Protein 3C9G (pdb70)

InterPro domains:
  IPR002739 RNA-binding protein PAB1135-like [MF_01112] (189-315)
  IPR002739 RNA-binding protein PAB1135-like [PF01877] (190-294)
  IPR022803 Large ribosomal subunit protein uL5 domain superfamily [G3DSA:3.30.1440.10] (185-313)
  IPR022803 Large ribosomal subunit protein uL5 domain superfamily [SSF55282] (190-321)
  IPR022970 Nucleoside triphosphate hydrolase-related [MF_01111] (7-186)
  IPR027417 P-loop containing nucleoside triphosphate hydrolase [G3DSA:3.40.50.300] (5-184)
  IPR027417 P-loop containing nucleoside triphosphate hydrolase [SSF52540] (5-187)

Solvent-accessible surface area: 14000 Å² total; per-residue (Å²): 212,49,18,36,0,41,1,63,10,89,23,34,75,0,10,16,99,78,88,0,26,121,0,1,92,45,3,0,77,66,7,133,30,134,64,36,179,132,10,49,0,106,2,115,0,121,44,17,86,96,0,10,65,14,0,48,158,51,183,56,37,111,68,0,50,57,33,1,82,158,19,88,122,45,104,72,0,34,2,48,1,36,3,24,36,0,38,78,23,144,3,69,33,33,99,123,118,25,67,15,13,2,57,0,14,0,12,5,71,123,50,85,21,78,142,5,10,60,54,0,0,9,104,104,164,82,65,129,47,162,47,44,0,52,1,80,9,91,23,37,73,0,11,18,89,99,86,0,27,133,0,0,87,35,1,1,77,66,2,129,31,127,55,38,180,162,9,40,0,95,10,118,0,116,45,21,82,85,0,27,77,10,0,42,146,39,189,36,14,110,59,0,60,51,39,0,95,150,19,101,126,50,156,78,0,32,3,48,1,43,2,24,38,1,40,101,19,130,9,66,36,29,71,125,109,24,58,14,9,1,69,0,18,0,18,12,108,144,60,81,24,71,134,5,10,45,56,0,0,4,126,78,154,93,73,97,48,139

Foldseek 3Di:
DFKKKKKKDFADPVGDPVLLVVLVCLQAVPWDWDADPHGIIIIIGGDRVSVLVQCVVVVPLPVVLVQQVVQDDAQKGKWWFASVVSSVPHTDTDDCPPVHTMIMIIGRDPDDPVRVSCARRNPDPDDHDD/DKKKKKDFAAPPHDPVLLVQLVCLQAVAKDWDADPHTIIIIIGDDRVSVLVQCLVVVPLVVVLVQQVVQDDPQKGKWWFASVCSSVPHTDTDDPVPPHTMIMMDGHDPDDVVLVSQARRNDHSDDGDD

Nearest PDB structures (foldseek):
  3c9g-assembly1_B  TM=9.984E-01  e=6.686E-23  Archaeoglobus fulgidus DSM 4304
  2pzz-assembly1_A  TM=9.382E-01  e=3.321E-11  Methanocaldococcus jannaschii DSM 2661
  3d7a-assembly1_B  TM=8.537E-01  e=2.942E-11  Pyrococcus horikoshii
  2pzz-assembly2_B  TM=9.417E-01  e=3.994E-10  Methanocaldococcus jannaschii DSM 2661
  2pzz-assembly2_D  TM=9.299E-01  e=4.519E-09  Methanocaldococcus jannaschii DSM 2661

Structure (mmCIF, N/CA/C/O backbone):
data_3C9G
#
_entry.id   3C9G
#
_cell.length_a   79.986
_cell.length_b   79.986
_cell.length_c   95.374
_cell.angle_alpha   90.00
_cell.angle_beta   90.00
_cell.angle_gamma   90.00
#
_symmetry.space_group_name_H-M   'P 43 21 2'
#
loop_
_entity.id
_entity.type
_entity.pdbx_description
1 polymer 'UPF0200/UPF0201 protein AF_1395'
2 water water
#
loop_
_atom_site.group_PDB
_atom_site.id
_atom_site.type_symbol
_atom_site.label_atom_id
_atom_site.label_alt_id
_atom_site.label_comp_id
_atom_site.label_asym_id
_atom_site.label_entity_id
_atom_site.label_seq_id
_atom_site.pdbx_PDB_ins_code
_atom_site.Cartn_x
_atom_site.Cartn_y
_atom_site.Cartn_z
_atom_site.occupancy
_atom_site.B_iso_or_equiv
_atom_site.auth_seq_id
_atom_site.auth_comp_id
_atom_site.auth_asym_id
_atom_site.auth_atom_id
_atom_site.pdbx_PDB_model_num
ATOM 1 N N . LYS A 1 6 ? -19.099 9.594 14.610 1.00 71.79 187 LYS A N 1
ATOM 2 C CA . LYS A 1 6 ? -19.037 10.350 13.272 1.00 71.71 187 LYS A CA 1
ATOM 3 C C . LYS A 1 6 ? -18.307 11.717 13.453 1.00 70.12 187 LYS A C 1
ATOM 4 O O . LYS A 1 6 ? -18.869 12.781 13.194 1.00 70.64 187 LYS A O 1
ATOM 10 N N . ASN A 1 7 ? -17.075 11.711 13.937 1.00 67.79 188 ASN A N 1
ATOM 11 C CA . ASN A 1 7 ? -16.391 12.973 14.134 1.00 64.67 188 ASN A CA 1
ATOM 12 C C . ASN A 1 7 ? -14.888 12.934 14.345 1.00 61.83 188 ASN A C 1
ATOM 13 O O . ASN A 1 7 ? -14.284 11.896 14.593 1.00 60.39 188 ASN A O 1
ATOM 18 N N . VAL A 1 8 ? -14.306 14.119 14.230 1.00 58.31 189 VAL A N 1
ATOM 19 C CA . VAL A 1 8 ? -12.890 14.334 14.445 1.00 53.92 189 VAL A CA 1
ATOM 20 C C . VAL A 1 8 ? -12.866 15.321 15.602 1.00 51.05 189 VAL A C 1
ATOM 21 O O . VAL A 1 8 ? -13.299 16.458 15.461 1.00 50.85 189 VAL A O 1
ATOM 25 N N . GLU A 1 9 ? -12.391 14.878 16.752 1.00 48.26 190 GLU A N 1
ATOM 26 C CA . GLU A 1 9 ? -12.327 15.745 17.921 1.00 47.24 190 GLU A CA 1
ATOM 27 C C . GLU A 1 9 ? -11.026 16.519 17.848 1.00 43.46 190 GLU A C 1
ATOM 28 O O . GLU A 1 9 ? -9.966 15.917 17.707 1.00 43.56 190 GLU A O 1
ATOM 34 N N . ILE A 1 10 ? -11.093 17.841 17.929 1.00 39.63 191 ILE A N 1
ATOM 35 C CA . ILE A 1 10 ? -9.874 18.634 17.873 1.00 37.45 191 ILE A CA 1
ATOM 36 C C . ILE A 1 10 ? -9.576 19.299 19.205 1.00 35.54 191 ILE A C 1
ATOM 37 O O . ILE A 1 10 ? -10.321 20.163 19.662 1.00 33.19 191 ILE A O 1
ATOM 42 N N . GLU A 1 11 ? -8.462 18.896 19.806 1.00 35.11 192 GLU A N 1
ATOM 43 C CA . GLU A 1 11 ? -8.025 19.417 21.100 1.00 35.82 192 GLU A CA 1
ATOM 44 C C . GLU A 1 11 ? -6.807 20.343 20.981 1.00 34.72 192 GLU A C 1
ATOM 45 O O . GLU A 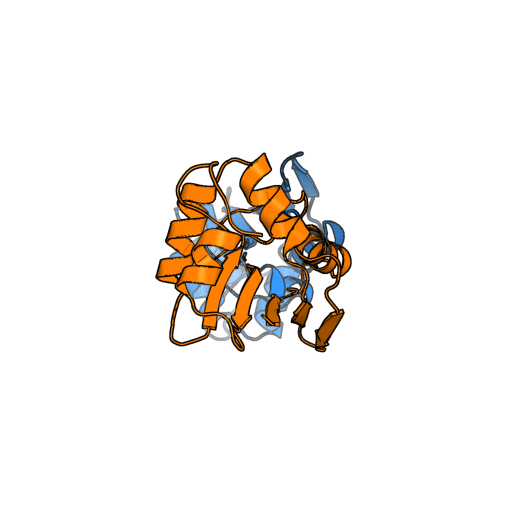1 11 ? -5.745 19.941 20.503 1.00 34.32 192 GLU A O 1
ATOM 51 N N . ILE A 1 12 ? -6.981 21.587 21.413 1.00 32.81 193 ILE A N 1
ATOM 52 C CA . ILE A 1 12 ? -5.929 22.608 21.359 1.00 31.39 193 ILE A CA 1
ATOM 53 C C . ILE A 1 12 ? -5.301 22.870 22.733 1.00 31.52 193 ILE A C 1
ATOM 54 O O . ILE A 1 12 ? -6.000 23.126 23.717 1.00 31.94 193 ILE A O 1
ATOM 59 N N . ARG A 1 13 ? -3.980 22.834 22.784 1.00 30.64 194 ARG A N 1
ATOM 60 C CA . ARG A 1 13 ? -3.265 23.083 24.025 1.00 30.52 194 ARG A CA 1
ATOM 61 C C . ARG A 1 13 ? -2.010 23.935 23.825 1.00 29.15 194 ARG A C 1
ATOM 62 O O . ARG A 1 13 ? -1.222 23.710 22.913 1.00 28.01 194 ARG A O 1
ATOM 70 N N . THR A 1 14 ? -1.842 24.934 24.680 1.00 28.94 195 THR A N 1
ATOM 71 C CA . THR A 1 14 ? -0.661 25.795 24.648 1.00 23.89 195 THR A CA 1
ATOM 72 C C . THR A 1 14 ? -0.749 26.679 25.865 1.00 24.28 195 THR A C 1
ATOM 73 O O . THR A 1 14 ? -1.654 26.500 26.680 1.00 20.37 195 THR A O 1
ATOM 77 N N . LYS A 1 15 ? 0.196 27.608 26.013 1.00 24.08 196 LYS A N 1
ATOM 78 C CA . LYS A 1 15 ? 0.143 28.521 27.146 1.00 26.56 196 LYS A CA 1
ATOM 79 C C . LYS A 1 15 ? 0.353 30.000 26.813 1.00 27.84 196 LYS A C 1
ATOM 80 O O . LYS A 1 15 ? 0.888 30.361 25.763 1.00 26.33 196 LYS A O 1
ATOM 86 N N . ILE A 1 16 ? -0.100 30.845 27.734 1.00 26.75 197 ILE A N 1
ATOM 87 C CA . ILE A 1 16 ? 0.027 32.279 27.610 1.00 29.02 197 ILE A CA 1
ATOM 88 C C . ILE A 1 16 ? 0.943 32.736 28.736 1.00 28.94 197 ILE A C 1
ATOM 89 O O . ILE A 1 16 ? 0.511 32.891 29.867 1.00 29.57 197 ILE A O 1
ATOM 94 N N . HIS A 1 17 ? 2.221 32.925 28.424 1.00 28.91 198 HIS A N 1
ATOM 95 C CA . HIS A 1 17 ? 3.184 33.362 29.421 1.00 26.14 198 HIS A CA 1
ATOM 96 C C . HIS A 1 17 ? 2.944 34.816 29.814 1.00 26.00 198 HIS A C 1
ATOM 97 O O . HIS A 1 17 ? 2.304 35.565 29.075 1.00 24.97 198 HIS A O 1
ATOM 104 N N . PRO A 1 18 ? 3.468 35.240 30.982 1.00 25.23 199 PRO A N 1
ATOM 105 C CA . PRO A 1 18 ? 3.287 36.619 31.446 1.00 25.15 199 PRO A CA 1
ATOM 106 C C . PRO A 1 18 ? 3.503 37.718 30.418 1.00 26.13 199 PRO A C 1
ATOM 107 O O . PRO A 1 18 ? 2.710 38.661 30.370 1.00 30.27 199 PRO A O 1
ATOM 111 N N . THR A 1 19 ? 4.551 37.638 29.600 1.00 22.65 200 THR A N 1
ATOM 112 C CA . THR A 1 19 ? 4.762 38.714 28.625 1.00 24.34 200 THR A CA 1
ATOM 113 C C . THR A 1 19 ? 3.919 38.570 27.363 1.00 24.77 200 THR A C 1
ATOM 114 O O . THR A 1 19 ? 4.063 39.367 26.451 1.00 24.78 200 THR A O 1
ATOM 118 N N . GLU A 1 20 ? 3.056 37.562 27.291 1.00 25.03 201 GLU A N 1
ATOM 119 C CA . GLU A 1 20 ? 2.240 37.387 26.087 1.00 26.24 201 GLU A CA 1
ATOM 120 C C . GLU A 1 20 ? 0.871 38.022 26.204 1.00 27.81 201 GLU A C 1
ATOM 121 O O . GLU A 1 20 ? 0.317 38.168 27.297 1.00 28.15 201 GLU A O 1
ATOM 127 N N . SER A 1 21 ? 0.325 38.402 25.062 1.00 28.72 202 SER A N 1
ATOM 128 C CA . SER A 1 21 ? -1.003 38.993 25.031 1.00 30.41 202 SER A CA 1
ATOM 129 C C . SER A 1 21 ? -2.039 37.896 24.806 1.00 30.27 202 SER A C 1
ATOM 130 O O . SER A 1 21 ? -1.872 37.048 23.927 1.00 28.24 202 SER A O 1
ATOM 133 N N . GLU A 1 22 ? -3.102 37.924 25.607 1.00 32.66 203 GLU A N 1
ATOM 134 C CA . GLU A 1 22 ? -4.200 36.957 25.512 1.00 33.71 203 GLU A CA 1
ATOM 135 C C . GLU A 1 22 ? -4.882 37.090 24.146 1.00 33.60 203 GLU A C 1
ATOM 136 O O . GLU A 1 22 ? -5.171 36.096 23.474 1.00 32.08 203 GLU A O 1
ATOM 142 N N . ASP A 1 23 ? -5.134 38.325 23.730 1.00 33.99 204 ASP A N 1
ATOM 143 C CA . ASP A 1 23 ? -5.789 38.541 22.451 1.00 35.28 204 ASP A CA 1
ATOM 144 C C . ASP A 1 23 ? -5.023 37.924 21.287 1.00 33.76 204 ASP A C 1
ATOM 145 O O . ASP A 1 23 ? -5.598 37.206 20.476 1.00 31.71 204 ASP A O 1
ATOM 150 N N . LYS A 1 24 ? -3.727 38.212 21.200 1.00 32.49 205 LYS A N 1
ATOM 151 C CA . LYS A 1 24 ? -2.922 37.682 20.106 1.00 30.21 205 LYS A CA 1
ATOM 152 C C . LYS A 1 24 ? -2.838 36.161 20.085 1.00 30.09 205 LYS A C 1
ATOM 153 O O . LYS A 1 24 ? -2.939 35.555 19.025 1.00 30.03 205 LYS A O 1
ATOM 159 N N . VAL A 1 25 ? -2.645 35.536 21.242 1.00 27.54 206 VAL A N 1
ATOM 160 C CA . VAL A 1 25 ? -2.561 34.077 21.270 1.00 26.76 206 VAL A CA 1
ATOM 161 C C . VAL A 1 25 ? -3.854 33.434 20.746 1.00 26.62 206 VAL A C 1
ATOM 162 O O . VAL A 1 25 ? -3.815 32.555 19.907 1.00 27.45 206 VAL A O 1
ATOM 166 N N . LEU A 1 26 ? -4.995 33.898 21.232 1.00 27.70 207 LEU A N 1
ATOM 167 C CA . LEU A 1 26 ? -6.280 33.357 20.818 1.00 28.22 207 LEU A CA 1
ATOM 168 C C . LEU A 1 26 ? -6.567 33.525 19.326 1.00 29.24 207 LEU A C 1
ATOM 169 O O . LEU A 1 26 ? -7.124 32.621 18.690 1.00 28.62 207 LEU A O 1
ATOM 174 N N . LYS A 1 27 ? -6.193 34.670 18.760 1.00 30.96 208 LYS A N 1
ATOM 175 C CA . LYS A 1 27 ? -6.429 34.890 17.336 1.00 32.32 208 LYS A CA 1
ATOM 176 C C . LYS A 1 27 ? -5.510 33.975 16.545 1.00 32.42 208 LYS A C 1
ATOM 177 O O . LYS A 1 27 ? -5.903 33.408 15.531 1.00 30.92 208 LYS A O 1
ATOM 183 N N . ALA A 1 28 ? -4.280 33.816 17.017 1.00 33.12 209 ALA A N 1
ATOM 184 C CA . ALA A 1 28 ? -3.357 32.923 16.333 1.00 33.67 209 ALA A CA 1
ATOM 185 C C . ALA A 1 28 ? -4.016 31.535 16.259 1.00 34.28 209 ALA A C 1
ATOM 186 O O . ALA A 1 28 ? -4.005 30.885 15.219 1.00 33.35 209 ALA A O 1
ATOM 188 N N . ILE A 1 29 ? -4.610 31.092 17.361 1.00 33.41 210 ILE A N 1
ATOM 189 C CA . ILE A 1 29 ? -5.253 29.784 17.360 1.00 33.24 210 ILE A CA 1
ATOM 190 C C . ILE A 1 29 ? -6.431 29.756 16.406 1.00 33.23 210 ILE A C 1
ATOM 191 O O . ILE A 1 29 ? -6.590 28.812 15.644 1.00 34.02 210 ILE A O 1
ATOM 196 N N . ARG A 1 30 ? -7.247 30.799 16.445 1.00 32.86 211 ARG A N 1
ATOM 197 C CA . ARG A 1 30 ? -8.423 30.867 15.592 1.00 34.11 211 ARG A CA 1
ATOM 198 C C . ARG A 1 30 ? -8.137 31.141 14.120 1.00 35.20 211 ARG A C 1
ATOM 199 O O . ARG A 1 30 ? -9.022 30.997 13.284 1.00 37.00 211 ARG A O 1
ATOM 207 N N . ASN A 1 31 ? -6.911 31.534 13.798 1.00 34.16 212 ASN A N 1
ATOM 208 C CA . ASN A 1 31 ? -6.554 31.764 12.409 1.00 35.15 212 ASN A CA 1
ATOM 209 C C . ASN A 1 31 ? -6.482 30.389 11.733 1.00 36.80 212 ASN A C 1
ATOM 210 O O . ASN A 1 31 ? -6.649 30.286 10.513 1.00 36.29 212 ASN A O 1
ATOM 215 N N . ILE A 1 32 ? -6.220 29.351 12.540 1.00 37.31 213 ILE A N 1
ATOM 216 C CA . ILE A 1 32 ? -6.095 27.965 12.072 1.00 38.25 213 ILE A CA 1
ATOM 217 C C . ILE A 1 32 ? -7.426 27.231 12.257 1.00 40.64 213 ILE A C 1
ATOM 218 O O . ILE A 1 32 ? -7.824 26.416 11.423 1.00 41.11 213 ILE A O 1
ATOM 223 N N . PHE A 1 33 ? -8.087 27.508 13.380 1.00 40.62 214 PHE A N 1
ATOM 224 C CA . PHE A 1 33 ? -9.379 26.907 13.708 1.00 40.31 214 PHE A CA 1
ATOM 225 C C . PHE A 1 33 ? -10.322 28.023 14.178 1.00 41.20 214 PHE A C 1
ATOM 226 O O . PHE A 1 33 ? -10.496 28.255 15.375 1.00 42.24 214 PHE A O 1
ATOM 234 N N . PRO A 1 34 ? -10.950 28.721 13.222 1.00 41.97 215 PRO A N 1
ATOM 235 C CA . PRO A 1 34 ? -11.881 29.837 13.438 1.00 41.96 215 PRO A CA 1
ATOM 236 C C . PRO A 1 34 ? -13.027 29.645 14.435 1.00 43.70 215 PRO A C 1
ATOM 237 O O . PRO A 1 34 ? -13.505 30.620 15.030 1.00 42.21 215 PRO A O 1
ATOM 241 N N . ASP A 1 35 ? -13.460 28.402 14.620 1.00 44.10 216 ASP A N 1
ATOM 242 C CA . ASP A 1 35 ? -14.549 28.100 15.542 1.00 44.10 216 ASP A CA 1
ATOM 243 C C . ASP A 1 35 ? -14.011 27.397 16.778 1.00 45.23 216 ASP A C 1
ATOM 244 O O . ASP A 1 35 ? -14.572 26.388 17.215 1.00 46.00 216 ASP A O 1
ATOM 249 N N . ALA A 1 36 ? -12.917 27.901 17.342 1.00 44.87 217 ALA A N 1
ATOM 250 C CA . ALA A 1 36 ? -12.365 27.265 18.534 1.00 43.65 217 ALA A CA 1
ATOM 251 C C . ALA A 1 36 ? -13.073 27.765 19.789 1.00 41.72 217 ALA A C 1
ATOM 252 O O . ALA A 1 36 ? -13.396 28.953 19.916 1.00 37.57 217 ALA A O 1
ATOM 254 N N . GLU A 1 37 ? -13.346 26.830 20.692 1.00 41.17 218 GLU A N 1
ATOM 255 C CA . GLU A 1 37 ? -13.985 27.148 21.957 1.00 41.58 218 GLU A CA 1
ATOM 256 C C . GLU A 1 37 ? -12.781 27.120 22.856 1.00 37.52 218 GLU A C 1
ATOM 257 O O . GLU A 1 37 ? -12.139 26.086 22.976 1.00 36.64 218 GLU A O 1
ATOM 263 N N . ILE A 1 38 ? -12.475 28.249 23.479 1.00 35.53 219 ILE A N 1
ATOM 264 C CA . ILE A 1 38 ? -11.286 28.343 24.311 1.00 36.08 219 ILE A CA 1
ATOM 265 C C . ILE A 1 38 ? -11.452 28.861 25.744 1.00 36.27 219 ILE A C 1
ATOM 266 O O . ILE A 1 38 ? -12.156 29.846 25.996 1.00 33.07 219 ILE A O 1
ATOM 271 N N . GLU A 1 39 ? -10.768 28.175 26.663 1.00 36.00 220 GLU A N 1
ATOM 272 C CA . GLU A 1 39 ? -10.764 28.492 28.092 1.00 36.41 220 GLU A CA 1
ATOM 273 C C . GLU A 1 39 ? -9.327 28.663 28.591 1.00 34.51 220 GLU A C 1
ATOM 274 O O . GLU A 1 39 ? -8.426 27.905 28.217 1.00 32.87 220 GLU A O 1
ATOM 280 N N . ILE A 1 40 ? -9.127 29.653 29.451 1.00 32.74 221 ILE A N 1
ATOM 281 C CA . ILE A 1 40 ? -7.805 29.944 29.995 1.00 31.62 221 ILE A CA 1
ATOM 282 C C . ILE A 1 40 ? -7.780 29.807 31.516 1.00 29.89 221 ILE A C 1
ATOM 283 O O . ILE A 1 40 ? -8.485 30.526 32.215 1.00 28.65 221 ILE A O 1
ATOM 288 N N . SER A 1 41 ? -6.964 28.887 32.025 1.00 30.90 222 SER A N 1
ATOM 289 C CA . SER A 1 41 ? -6.857 28.677 33.468 1.00 30.06 222 SER A CA 1
ATOM 290 C C . SER A 1 41 ? -6.213 29.922 34.059 1.00 33.19 222 SER A C 1
ATOM 291 O O . SER A 1 41 ? -5.655 30.733 33.319 1.00 31.49 222 SER A O 1
ATOM 294 N N . GLU A 1 42 ? -6.254 30.074 35.384 1.00 34.93 223 GLU A N 1
ATOM 295 C CA . GLU A 1 42 ? -5.663 31.270 35.969 1.00 36.62 223 GLU A CA 1
ATOM 296 C C . GLU A 1 42 ? -4.153 31.304 35.864 1.00 35.81 223 GLU A C 1
ATOM 297 O O . GLU A 1 42 ? -3.536 32.315 36.165 1.00 37.82 223 GLU A O 1
ATOM 303 N N . GLU A 1 43 ? -3.554 30.203 35.430 1.00 35.17 224 GLU A N 1
ATOM 304 C CA . GLU A 1 43 ? -2.106 30.154 35.293 1.00 34.91 224 GLU A CA 1
ATOM 305 C C . GLU A 1 43 ? -1.665 30.411 33.849 1.00 32.45 224 GLU A C 1
ATOM 306 O O . GLU A 1 43 ? -0.478 30.551 33.577 1.00 33.56 224 GLU A O 1
ATOM 312 N N . GLY A 1 44 ? -2.618 30.459 32.926 1.00 32.19 225 GLY A N 1
ATOM 313 C CA . GLY A 1 44 ? -2.283 30.714 31.535 1.00 30.27 225 GLY A CA 1
ATOM 314 C C . GLY A 1 44 ? -2.363 29.501 30.628 1.00 28.95 225 GLY A C 1
ATOM 315 O O . GLY A 1 44 ? -2.038 29.586 29.433 1.00 30.98 225 GLY A O 1
ATOM 316 N N . GLU A 1 45 ? -2.781 28.364 31.171 1.00 28.21 226 GLU A N 1
ATOM 317 C CA . GLU A 1 45 ? -2.912 27.159 30.342 1.00 27.42 226 GLU A CA 1
ATOM 318 C C . GLU A 1 45 ? -4.105 27.356 29.421 1.00 26.65 226 GLU A C 1
ATOM 319 O O . GLU A 1 45 ? -5.178 27.768 29.865 1.00 26.40 226 GLU A O 1
ATOM 325 N N . VAL A 1 46 ? -3.902 27.089 28.136 1.00 25.74 227 VAL A N 1
ATOM 326 C CA . VAL A 1 46 ? -4.959 27.239 27.138 1.00 26.75 227 VAL A CA 1
ATOM 327 C C . VAL A 1 46 ? -5.573 25.889 26.766 1.00 26.75 227 VAL A C 1
ATOM 328 O O . VAL A 1 46 ? -4.854 24.936 26.467 1.00 28.35 227 VAL A O 1
ATOM 332 N N . TYR A 1 47 ? -6.897 25.806 26.807 1.00 28.27 228 TYR A N 1
ATOM 333 C CA . TYR A 1 47 ? -7.608 24.567 26.452 1.00 28.90 228 TYR A CA 1
ATOM 334 C C . TYR A 1 47 ? -8.677 24.925 25.440 1.00 30.81 228 TYR A C 1
ATOM 335 O O . TYR A 1 47 ? -9.619 25.659 25.753 1.00 31.13 228 TYR A O 1
ATOM 344 N N . GLY A 1 48 ? -8.528 24.418 24.220 1.00 33.06 229 GLY A N 1
ATOM 345 C CA . GLY A 1 48 ? -9.491 24.726 23.182 1.00 32.74 229 GLY A CA 1
ATOM 346 C C . GLY A 1 48 ? -10.041 23.486 22.516 1.00 34.06 229 GLY A C 1
ATOM 347 O O . GLY A 1 48 ? -9.424 22.420 22.547 1.00 31.36 229 GLY A O 1
ATOM 348 N N . ARG A 1 49 ? -11.216 23.627 21.917 1.00 35.58 230 ARG A N 1
ATOM 349 C CA . ARG A 1 49 ? -11.862 22.518 21.217 1.00 38.33 230 ARG A CA 1
ATOM 350 C C . ARG A 1 49 ? -12.397 23.042 19.901 1.00 37.10 230 ARG A C 1
ATOM 351 O O . ARG A 1 49 ? -13.169 24.000 19.870 1.00 36.71 230 ARG A O 1
ATOM 359 N N . ALA A 1 50 ? -11.981 22.420 18.807 1.00 38.83 231 ALA A N 1
ATOM 360 C CA . ALA A 1 50 ? -12.442 22.850 17.496 1.00 41.50 231 ALA A CA 1
ATOM 361 C C . ALA A 1 50 ? -13.099 21.687 16.749 1.00 42.77 231 ALA A C 1
ATOM 362 O O . ALA A 1 50 ? -13.071 20.539 17.210 1.00 42.11 231 ALA A O 1
ATOM 364 N N . TYR A 1 51 ? -13.701 21.982 15.602 1.00 44.96 232 TYR A N 1
ATOM 365 C CA . TYR A 1 51 ? -14.343 20.929 14.822 1.00 47.41 232 TYR A CA 1
ATOM 366 C C . TYR A 1 51 ? -14.078 21.019 13.314 1.00 47.14 232 TYR A C 1
ATOM 367 O O . TYR A 1 51 ? -13.604 20.062 12.711 1.00 47.08 232 TYR A O 1
ATOM 376 N N . SER A 1 52 ? -14.363 22.164 12.705 1.00 47.40 233 SER A N 1
ATOM 377 C CA . SER A 1 52 ? -14.118 22.314 11.280 1.00 45.64 233 SER A CA 1
ATOM 378 C C . SER A 1 52 ? -12.623 22.323 10.979 1.00 45.47 233 SER A C 1
ATOM 379 O O . SER A 1 52 ? -11.843 22.959 11.684 1.00 44.66 233 SER A O 1
ATOM 382 N N . LEU A 1 53 ? -12.239 21.608 9.925 1.00 45.23 234 LEU A N 1
ATOM 383 C CA . LEU A 1 53 ? -10.856 21.529 9.480 1.00 44.46 234 LEU A CA 1
ATOM 384 C C . LEU A 1 53 ? -10.726 22.285 8.147 1.00 43.55 234 LEU A C 1
ATOM 385 O O . LEU A 1 53 ? -9.722 22.169 7.449 1.00 42.48 234 LEU A O 1
ATOM 390 N N . ASP A 1 54 ? -11.747 23.066 7.806 1.00 43.55 235 ASP A N 1
ATOM 391 C CA . ASP A 1 54 ? -11.748 23.813 6.556 1.00 45.35 235 ASP A CA 1
ATOM 392 C C . ASP A 1 54 ? -10.576 24.768 6.441 1.00 45.89 235 ASP A C 1
ATOM 393 O O . ASP A 1 54 ? -9.866 24.776 5.434 1.00 44.34 235 ASP A O 1
ATOM 398 N N . ARG A 1 55 ? -10.368 25.572 7.477 1.00 47.01 236 ARG A N 1
ATOM 399 C CA . ARG A 1 55 ? -9.283 26.531 7.450 1.00 47.37 236 ARG A CA 1
ATOM 400 C C . ARG A 1 55 ? -7.931 25.826 7.404 1.00 46.38 236 ARG A C 1
ATOM 401 O O . ARG A 1 55 ? -7.039 26.243 6.665 1.00 47.04 236 ARG A O 1
ATOM 409 N N . PHE A 1 56 ? -7.793 24.747 8.166 1.00 44.44 237 PHE A N 1
ATOM 410 C CA . PHE A 1 56 ? -6.536 23.991 8.213 1.00 44.70 237 PHE A CA 1
ATOM 411 C C . PHE A 1 56 ? -6.140 23.383 6.858 1.00 46.16 237 PHE A C 1
ATOM 412 O O . PHE A 1 56 ? -4.972 23.431 6.465 1.00 44.98 237 PHE A O 1
ATOM 420 N N . ARG A 1 57 ? -7.107 22.805 6.152 1.00 48.43 238 ARG A N 1
ATOM 421 C CA . ARG A 1 57 ? -6.832 22.208 4.848 1.00 49.64 238 ARG A CA 1
ATOM 422 C C . ARG A 1 57 ? -6.476 23.298 3.832 1.00 48.94 238 ARG A C 1
ATOM 423 O O . ARG A 1 57 ? -5.495 23.178 3.097 1.00 47.96 238 ARG A O 1
ATOM 431 N N . GLU A 1 58 ? -7.284 24.354 3.801 1.00 48.56 239 GLU A N 1
ATOM 432 C CA . GLU A 1 58 ? -7.069 25.479 2.897 1.00 49.53 239 GLU A CA 1
ATOM 433 C C . GLU A 1 58 ? -5.645 26.043 2.975 1.00 49.51 239 GLU A C 1
ATOM 434 O O . GLU A 1 58 ? -4.984 26.230 1.951 1.00 49.83 239 GLU A O 1
ATOM 440 N N . LEU A 1 59 ? -5.187 26.328 4.192 1.00 47.66 240 LEU A N 1
ATOM 441 C CA . LEU A 1 59 ? -3.854 26.877 4.412 1.00 45.89 240 LEU A CA 1
ATOM 442 C C . LEU A 1 59 ? -2.714 25.906 4.054 1.00 46.66 240 LEU A C 1
ATOM 443 O O . LEU A 1 59 ? -1.652 26.330 3.564 1.00 45.17 240 LEU A O 1
ATOM 448 N N . LEU A 1 60 ? -2.918 24.613 4.284 1.00 46.31 241 LEU A N 1
ATOM 449 C CA . LEU A 1 60 ? -1.868 23.653 3.960 1.00 48.40 241 LEU A CA 1
ATOM 450 C C . LEU A 1 60 ? -1.708 23.576 2.446 1.00 50.45 241 LEU A C 1
ATOM 451 O O . LEU A 1 60 ? -0.652 23.184 1.935 1.00 49.64 241 LEU A O 1
ATOM 456 N N . ARG A 1 61 ? -2.775 23.958 1.744 1.00 51.43 242 ARG A N 1
ATOM 457 C CA . ARG A 1 61 ? -2.813 23.941 0.285 1.00 52.96 242 ARG A CA 1
ATOM 458 C C . ARG A 1 61 ? -2.372 25.268 -0.338 1.00 52.68 242 ARG A C 1
ATOM 459 O O . ARG A 1 61 ? -1.579 25.282 -1.279 1.00 53.60 242 ARG A O 1
ATOM 467 N N . LYS A 1 62 ? -2.881 26.375 0.191 1.00 52.43 243 LYS A N 1
ATOM 468 C CA . LYS A 1 62 ? -2.524 27.698 -0.310 1.00 52.50 243 LYS A CA 1
ATOM 469 C C . LYS A 1 62 ? -1.058 28.023 -0.033 1.00 51.30 243 LYS A C 1
ATOM 470 O O . LYS A 1 62 ? -0.485 28.923 -0.652 1.00 51.85 243 LYS A O 1
ATOM 476 N N . GLN A 1 63 ? -0.460 27.282 0.897 1.00 49.51 244 GLN A N 1
ATOM 477 C CA . GLN A 1 63 ? 0.938 27.472 1.284 1.00 47.68 244 GLN A CA 1
ATOM 478 C C . GLN A 1 63 ? 1.793 26.332 0.718 1.00 49.88 244 GLN A C 1
ATOM 479 O O . GLN A 1 63 ? 2.975 26.187 1.047 1.00 48.16 244 GLN A O 1
ATOM 485 N N . ARG A 1 64 ? 1.173 25.518 -0.128 1.0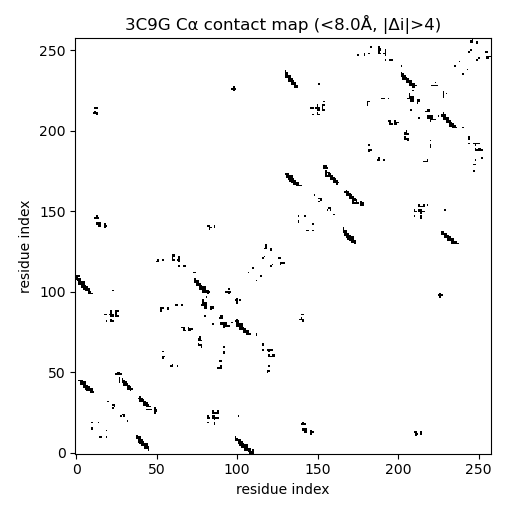0 52.29 245 ARG A N 1
ATOM 486 C CA . ARG A 1 64 ? 1.847 24.393 -0.762 1.00 55.45 245 ARG A CA 1
ATOM 487 C C . ARG A 1 64 ? 2.697 23.532 0.166 1.00 56.15 245 ARG A C 1
ATOM 488 O O . ARG A 1 64 ? 3.822 23.156 -0.167 1.00 57.61 245 ARG A O 1
ATOM 496 N N . ILE A 1 65 ? 2.145 23.191 1.322 1.00 57.52 246 ILE A N 1
ATOM 497 C CA . ILE A 1 65 ? 2.858 22.357 2.282 1.00 58.89 246 ILE A CA 1
ATOM 498 C C . ILE A 1 65 ? 2.026 21.129 2.671 1.00 58.49 246 ILE A C 1
ATOM 499 O O . ILE A 1 65 ? 1.386 21.105 3.722 1.00 59.38 246 ILE A O 1
ATOM 504 N N . LEU A 1 66 ? 2.022 20.117 1.809 1.00 58.46 247 LEU A N 1
ATOM 505 C CA . LEU A 1 66 ? 1.273 18.894 2.082 1.00 58.45 247 LEU A CA 1
ATOM 506 C C . LEU A 1 66 ? 2.229 17.735 2.331 1.00 58.77 247 LEU A C 1
ATOM 507 O O . LEU A 1 66 ? 1.858 16.736 2.947 1.00 59.87 247 LEU A O 1
ATOM 512 N N . ASP A 1 67 ? 3.461 17.873 1.851 1.00 57.92 248 ASP A N 1
ATOM 513 C CA . ASP A 1 67 ? 4.472 16.841 2.043 1.00 57.24 248 ASP A CA 1
ATOM 514 C C . ASP A 1 67 ? 4.925 16.818 3.498 1.00 56.72 248 ASP A C 1
ATOM 515 O O . ASP A 1 67 ? 5.065 15.749 4.101 1.00 55.67 248 ASP A O 1
ATOM 520 N N . THR A 1 68 ? 5.163 18.008 4.052 1.00 55.72 249 THR A N 1
ATOM 521 C CA . THR A 1 68 ? 5.597 18.152 5.438 1.00 52.93 249 THR A CA 1
ATOM 522 C C . THR A 1 68 ? 4.413 17.786 6.316 1.00 53.23 249 THR A C 1
ATOM 523 O O . THR A 1 68 ? 4.555 17.084 7.315 1.00 53.05 249 THR A O 1
ATOM 527 N N . ALA A 1 69 ? 3.239 18.265 5.919 1.00 53.78 250 ALA A N 1
ATOM 528 C CA . ALA A 1 69 ? 2.011 18.005 6.655 1.00 54.81 250 ALA A CA 1
ATOM 529 C C . ALA A 1 69 ? 1.767 16.510 6.775 1.00 56.12 250 ALA A C 1
ATOM 530 O O . ALA A 1 69 ? 1.666 15.976 7.882 1.00 56.34 250 ALA A O 1
ATOM 532 N N . ARG A 1 70 ? 1.686 15.843 5.627 1.00 57.59 251 ARG A N 1
ATOM 533 C CA . ARG A 1 70 ? 1.446 14.405 5.570 1.00 58.03 251 ARG A CA 1
ATOM 534 C C . ARG A 1 70 ? 2.457 13.595 6.382 1.00 57.49 251 ARG A C 1
ATOM 535 O O . ARG A 1 70 ? 2.081 12.689 7.117 1.00 57.74 251 ARG A O 1
ATOM 543 N N . SER A 1 71 ? 3.738 13.912 6.259 1.00 57.51 252 SER A N 1
ATOM 544 C CA . SER A 1 71 ? 4.739 13.155 6.994 1.00 58.52 252 SER A CA 1
ATOM 545 C C . SER A 1 71 ? 4.592 13.378 8.488 1.00 59.62 252 SER A C 1
ATOM 546 O O . SER A 1 71 ? 4.669 12.434 9.272 1.00 60.52 252 SER A O 1
ATOM 549 N N . GLU A 1 72 ? 4.372 14.633 8.872 1.00 59.81 253 GLU A N 1
ATOM 550 C CA . GLU A 1 72 ? 4.226 15.001 10.274 1.00 58.91 253 GLU A CA 1
ATOM 551 C C . GLU A 1 72 ? 2.963 14.378 10.878 1.00 58.53 253 GLU A C 1
ATOM 552 O O . GLU A 1 72 ? 2.954 14.004 12.049 1.00 58.62 253 GLU A O 1
ATOM 558 N N . ILE A 1 73 ? 1.896 14.271 10.089 1.00 57.43 254 ILE A N 1
ATOM 559 C CA . ILE A 1 73 ? 0.663 13.664 10.593 1.00 56.73 254 ILE A CA 1
ATOM 560 C C . ILE A 1 73 ? 1.010 12.241 11.013 1.00 57.56 254 ILE A C 1
ATOM 561 O O . ILE A 1 73 ? 0.579 11.758 12.061 1.00 58.13 254 ILE A O 1
ATOM 566 N N . LEU A 1 74 ? 1.793 11.578 10.169 1.00 58.02 255 LEU A N 1
ATOM 567 C CA . LEU A 1 74 ? 2.214 10.199 10.393 1.00 58.76 255 LEU A CA 1
ATOM 568 C C . LEU A 1 74 ? 3.194 10.054 11.541 1.00 58.72 255 LEU A C 1
ATOM 569 O O . LEU A 1 74 ? 3.079 9.142 12.356 1.00 58.88 255 LEU A O 1
ATOM 574 N N . LYS A 1 75 ? 4.160 10.960 11.589 1.00 58.72 256 LYS A N 1
ATOM 575 C CA . LYS A 1 75 ? 5.179 10.946 12.619 1.00 59.75 256 LYS A CA 1
ATOM 576 C C . LYS A 1 75 ? 4.535 11.180 13.991 1.00 60.04 256 LYS A C 1
ATOM 577 O O . LYS A 1 75 ? 5.070 10.758 15.023 1.00 58.59 256 LYS A O 1
ATOM 583 N N . GLY A 1 76 ? 3.369 11.826 13.992 1.00 59.60 257 GLY A N 1
ATOM 584 C CA . GLY A 1 76 ? 2.684 12.110 15.242 1.00 60.18 257 GLY A CA 1
ATOM 585 C C . GLY A 1 76 ? 1.464 11.265 15.563 1.00 61.13 257 GLY A C 1
ATOM 586 O O . GLY A 1 76 ? 0.663 11.638 16.420 1.00 60.00 257 GLY A O 1
ATOM 587 N N . ARG A 1 77 ? 1.316 10.128 14.888 1.00 62.33 258 ARG A N 1
ATOM 588 C CA . ARG A 1 77 ? 0.181 9.241 15.126 1.00 63.73 258 ARG A CA 1
ATOM 589 C C . ARG A 1 77 ? 0.465 8.328 16.314 1.00 63.32 258 ARG A C 1
ATOM 590 O O . ARG A 1 77 ? 1.613 7.973 16.573 1.00 63.99 258 ARG A O 1
ATOM 598 N N . ASN A 1 78 ? -0.583 7.957 17.038 1.00 62.72 259 ASN A N 1
ATOM 599 C CA . ASN A 1 78 ? -0.444 7.087 18.206 1.00 62.83 259 ASN A CA 1
ATOM 600 C C . ASN A 1 78 ? -1.428 5.928 18.117 1.00 61.55 259 ASN A C 1
ATOM 601 O O . ASN A 1 78 ? -1.406 5.007 18.928 1.00 61.72 259 ASN A O 1
ATOM 606 N N . GLY A 1 79 ? -2.289 5.990 17.113 1.00 61.27 260 GLY A N 1
ATOM 607 C CA . GLY A 1 79 ? -3.290 4.967 16.917 1.00 59.53 260 GLY A CA 1
ATOM 608 C C . GLY A 1 79 ? -4.515 5.701 16.433 1.00 59.01 260 GLY A C 1
ATOM 609 O O . GLY A 1 79 ? -4.699 5.878 15.230 1.00 58.95 260 GLY A O 1
ATOM 610 N N . LYS A 1 80 ? -5.340 6.156 17.371 1.00 58.92 261 LYS A N 1
ATOM 611 C CA . LYS A 1 80 ? -6.546 6.891 17.017 1.00 58.71 261 LYS A CA 1
ATOM 612 C C . LYS A 1 80 ? -6.404 8.379 17.380 1.00 57.06 261 LYS A C 1
ATOM 613 O O . LYS A 1 80 ? -7.303 9.185 17.123 1.00 56.52 261 LYS A O 1
ATOM 619 N N . GLU A 1 81 ? -5.271 8.731 17.986 1.00 55.38 262 GLU A N 1
ATOM 620 C CA . GLU A 1 81 ? -4.998 10.119 18.354 1.00 54.81 262 GLU A CA 1
ATOM 621 C C . GLU A 1 81 ? -3.754 10.599 17.613 1.00 52.53 262 GLU A C 1
ATOM 622 O O . GLU A 1 81 ? -2.691 9.980 17.709 1.00 52.49 262 GLU A O 1
ATOM 628 N N . VAL A 1 82 ? -3.889 11.692 16.867 1.00 49.46 263 VAL A N 1
ATOM 629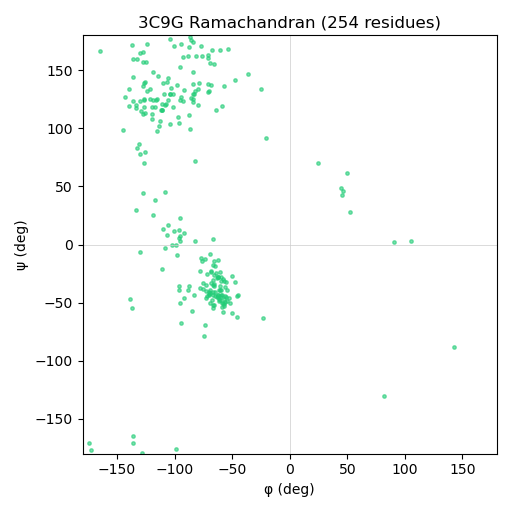 C CA . VAL A 1 82 ? -2.754 12.253 16.141 1.00 46.11 263 VAL A CA 1
ATOM 630 C C . VAL A 1 82 ? -2.353 13.569 16.805 1.00 43.47 263 VAL A C 1
ATOM 631 O O . VAL A 1 82 ? -3.194 14.435 17.051 1.00 42.68 263 VAL A O 1
ATOM 635 N N . THR A 1 83 ? -1.070 13.717 17.101 1.00 41.55 264 THR A N 1
ATOM 636 C CA . THR A 1 83 ? -0.596 14.938 17.736 1.00 41.19 264 THR A CA 1
ATOM 637 C C . THR A 1 83 ? 0.476 15.666 16.936 1.00 38.92 264 THR A C 1
ATOM 638 O O . THR A 1 83 ? 1.492 15.090 16.567 1.00 37.16 264 THR A O 1
ATOM 642 N N . ILE A 1 84 ? 0.227 16.938 16.658 1.00 39.15 265 ILE A N 1
ATOM 643 C CA . ILE A 1 84 ? 1.183 17.767 15.932 1.00 37.52 265 ILE A CA 1
ATOM 644 C C . ILE A 1 84 ? 1.412 19.031 16.743 1.00 36.97 265 ILE A C 1
ATOM 645 O O . ILE A 1 84 ? 0.648 19.325 17.666 1.00 36.60 265 ILE A O 1
ATOM 650 N N . TYR A 1 85 ? 2.463 19.769 16.399 1.00 36.13 266 TYR A N 1
ATOM 651 C CA . TYR A 1 85 ? 2.791 21.016 17.080 1.00 34.38 266 TYR A CA 1
ATOM 652 C C . TYR A 1 85 ? 2.939 22.164 16.085 1.00 35.53 266 TYR A C 1
ATOM 653 O O . TYR A 1 85 ? 3.797 22.127 15.201 1.00 35.71 266 TYR A O 1
ATOM 662 N N . LEU A 1 86 ? 2.089 23.176 16.220 1.00 33.47 267 LEU A N 1
ATOM 663 C CA . LEU A 1 86 ? 2.127 24.313 15.322 1.00 33.55 267 LEU A CA 1
ATOM 664 C C . LEU A 1 86 ? 2.771 25.549 15.938 1.00 33.77 267 LEU A C 1
ATOM 665 O O . LEU A 1 86 ? 2.493 25.920 17.082 1.00 35.76 267 LEU A O 1
ATOM 670 N N . ASN A 1 87 ? 3.637 26.183 15.160 1.00 32.51 268 ASN A N 1
ATOM 671 C CA . ASN A 1 87 ? 4.320 27.389 15.584 1.00 27.92 268 ASN A CA 1
ATOM 672 C C . ASN A 1 87 ? 3.256 28.420 15.902 1.00 28.22 268 ASN A C 1
ATOM 673 O O . ASN A 1 87 ? 2.472 28.808 15.030 1.00 28.12 268 ASN A O 1
ATOM 678 N N . LYS A 1 88 ? 3.232 28.864 17.151 1.00 27.01 269 LYS A N 1
ATOM 679 C CA . LYS A 1 88 ? 2.256 29.852 17.591 1.00 26.51 269 LYS A CA 1
ATOM 680 C C . LYS A 1 88 ? 2.565 31.226 17.033 1.00 26.52 269 LYS A C 1
ATOM 681 O O . LYS A 1 88 ? 1.655 32.000 16.719 1.00 25.81 269 LYS A O 1
ATOM 687 N N . GLN A 1 89 ? 3.846 31.543 16.905 1.00 25.11 270 GLN A N 1
ATOM 688 C CA . GLN A 1 89 ? 4.191 32.870 16.405 1.00 26.17 270 GLN A CA 1
ATOM 689 C C . GLN A 1 89 ? 3.756 33.046 14.945 1.00 27.84 270 GLN A C 1
ATOM 690 O O . GLN A 1 89 ? 3.058 34.015 14.628 1.00 26.51 270 GLN A O 1
ATOM 696 N N . THR A 1 90 ? 4.145 32.113 14.068 1.00 28.52 271 THR A N 1
ATOM 697 C CA . THR A 1 90 ? 3.756 32.203 12.655 1.00 29.60 271 THR A CA 1
ATOM 698 C C . THR A 1 90 ? 2.234 32.112 12.466 1.00 28.26 271 THR A C 1
ATOM 699 O O . THR A 1 90 ? 1.693 32.676 11.511 1.00 27.48 271 THR A O 1
ATOM 703 N N . ALA A 1 91 ? 1.542 31.418 13.369 1.00 26.46 272 ALA A N 1
ATOM 704 C CA . ALA A 1 91 ? 0.087 31.292 13.248 1.00 27.29 272 ALA A CA 1
ATOM 705 C C . ALA A 1 91 ? -0.616 32.646 13.395 1.00 28.12 272 ALA A C 1
ATOM 706 O O . ALA A 1 91 ? -1.778 32.792 12.997 1.00 28.62 272 ALA A O 1
ATOM 708 N N . THR A 1 92 ? 0.079 33.627 13.972 1.00 26.50 273 THR A N 1
ATOM 709 C CA . THR A 1 92 ? -0.486 34.971 14.138 1.00 27.37 273 THR A CA 1
ATOM 710 C C . THR A 1 92 ? -0.821 35.562 12.764 1.00 29.72 273 THR A C 1
ATOM 711 O O . THR A 1 92 ? -1.645 36.472 12.655 1.00 30.33 273 THR A O 1
ATOM 715 N N . VAL A 1 93 ? -0.152 35.060 11.723 1.00 31.68 274 VAL A N 1
ATOM 716 C CA . VAL A 1 93 ? -0.389 35.517 10.351 1.00 33.78 274 VAL A CA 1
ATOM 717 C C . VAL A 1 93 ? -0.866 34.314 9.551 1.00 34.76 274 VAL A C 1
ATOM 718 O O . VAL A 1 93 ? -0.709 34.239 8.321 1.00 33.58 274 VAL A O 1
ATOM 722 N N . SER A 1 94 ? -1.452 33.378 10.300 1.00 34.86 275 SER A N 1
ATOM 723 C CA . SER A 1 94 ? -2.018 32.143 9.784 1.00 34.46 275 SER A CA 1
ATOM 724 C C . SER A 1 94 ? -1.094 31.312 8.914 1.00 34.28 275 SER A C 1
ATOM 725 O O . SER A 1 94 ? -1.550 30.575 8.042 1.00 34.20 275 SER A O 1
ATOM 728 N N . ARG A 1 95 ? 0.207 31.429 9.143 1.00 35.28 276 ARG A N 1
ATOM 729 C CA . ARG A 1 95 ? 1.165 30.636 8.392 1.00 34.27 276 ARG A CA 1
ATOM 730 C C . ARG A 1 95 ? 1.422 29.373 9.213 1.00 33.60 276 ARG A C 1
ATOM 731 O O . ARG A 1 95 ? 1.817 29.453 10.377 1.00 30.93 276 ARG A O 1
ATOM 739 N N . ILE A 1 96 ? 1.189 28.218 8.594 1.00 33.43 277 ILE A N 1
ATOM 740 C CA . ILE A 1 96 ? 1.375 26.936 9.248 1.00 34.11 277 ILE A CA 1
ATOM 741 C C . ILE A 1 96 ? 2.822 26.484 9.188 1.00 35.56 277 ILE A C 1
ATOM 742 O O . ILE A 1 96 ? 3.417 26.409 8.113 1.00 36.17 277 ILE A O 1
ATOM 747 N N . ASN A 1 97 ? 3.380 26.191 10.358 1.00 35.42 278 ASN A N 1
ATOM 748 C CA . ASN A 1 97 ? 4.750 25.711 10.489 1.00 36.86 278 ASN A CA 1
ATOM 749 C C . ASN A 1 97 ? 4.759 24.615 11.550 1.00 36.67 278 ASN A C 1
ATOM 750 O O . ASN A 1 97 ? 4.385 24.865 12.693 1.00 35.79 278 ASN A O 1
ATOM 755 N N . PHE A 1 98 ? 5.154 23.406 11.168 1.00 37.46 279 PHE A N 1
ATOM 756 C CA . PHE A 1 98 ? 5.220 22.292 12.105 1.00 41.61 279 PHE A CA 1
ATOM 757 C C . PHE A 1 98 ? 6.530 22.389 12.861 1.00 43.09 279 PHE A C 1
ATOM 758 O O . PHE A 1 98 ? 7.580 22.589 12.253 1.00 43.37 279 PHE A O 1
ATOM 766 N N . CYS A 1 99 ? 6.467 22.267 14.183 1.00 46.13 280 CYS A N 1
ATOM 767 C CA . CYS A 1 99 ? 7.665 22.374 15.009 1.00 49.81 280 CYS A CA 1
ATOM 768 C C . CYS A 1 99 ? 7.745 21.317 16.100 1.00 53.49 280 CYS A C 1
ATOM 769 O O . CYS A 1 99 ? 7.026 20.316 16.067 1.00 55.05 280 CYS A O 1
ATOM 772 N N . ASP A 1 100 ? 8.630 21.546 17.067 1.00 57.12 281 ASP A N 1
ATOM 773 C CA . ASP A 1 100 ? 8.802 20.624 18.189 1.00 60.28 281 ASP A CA 1
ATOM 774 C C . ASP A 1 100 ? 8.040 21.107 19.412 1.00 61.43 281 ASP A C 1
ATOM 775 O O . ASP A 1 100 ? 7.346 22.124 19.367 1.00 60.79 281 ASP A O 1
ATOM 780 N N . GLU A 1 101 ? 8.200 20.376 20.508 1.00 63.45 282 GLU A N 1
ATOM 781 C CA . GLU A 1 101 ? 7.521 20.682 21.761 1.00 64.46 282 GLU A CA 1
ATOM 782 C C . GLU A 1 101 ? 8.126 21.823 22.573 1.00 63.73 282 GLU A C 1
ATOM 783 O O . GLU A 1 101 ? 7.437 22.436 23.388 1.00 62.71 282 GLU A O 1
ATOM 789 N N . ASN A 1 102 ? 9.402 22.115 22.344 1.00 63.75 283 ASN A N 1
ATOM 790 C CA . ASN A 1 102 ? 10.091 23.160 23.094 1.00 63.04 283 ASN A CA 1
ATOM 791 C C . ASN A 1 102 ? 10.151 24.546 22.454 1.00 63.23 283 ASN A C 1
ATOM 792 O O . ASN A 1 102 ? 10.825 25.432 22.975 1.00 63.22 283 ASN A O 1
ATOM 797 N N . ALA A 1 103 ? 9.455 24.744 21.338 1.00 63.21 284 ALA A N 1
ATOM 798 C CA . ALA A 1 103 ? 9.462 26.045 20.665 1.00 63.26 284 ALA A CA 1
ATOM 799 C C . ALA A 1 103 ? 9.230 27.187 21.651 1.00 63.84 284 ALA A C 1
ATOM 800 O O . ALA A 1 103 ? 8.366 27.103 22.525 1.00 64.20 284 ALA A O 1
ATOM 802 N N . VAL A 1 104 ? 9.946 28.271 21.397 1.00 64.65 285 VAL A N 1
ATOM 803 C CA . VAL A 1 104 ? 10.136 29.398 22.303 1.00 64.41 285 VAL A CA 1
ATOM 804 C C . VAL A 1 104 ? 8.945 30.368 22.243 1.00 65.42 285 VAL A C 1
ATOM 805 O O . VAL A 1 104 ? 8.239 30.458 21.230 1.00 64.65 285 VAL A O 1
ATOM 809 N N . SER A 1 106 ? 5.321 29.198 23.936 1.00 33.67 287 SER A N 1
ATOM 810 C CA . SER A 1 106 ? 5.096 27.780 23.642 1.00 34.19 287 SER A CA 1
ATOM 811 C C . SER A 1 106 ? 4.362 27.544 22.310 1.00 31.39 287 SER A C 1
ATOM 812 O O . SER A 1 106 ? 3.746 28.449 21.760 1.00 31.90 287 SER A O 1
ATOM 815 N N . PRO A 1 107 ? 4.423 26.321 21.769 1.00 31.05 288 PRO A N 1
ATOM 816 C CA . PRO A 1 107 ? 3.717 26.084 20.503 1.00 30.15 288 PRO A CA 1
ATOM 817 C C . PRO A 1 107 ? 2.271 25.704 20.769 1.00 30.96 288 PRO A C 1
ATOM 818 O O . PRO A 1 107 ? 1.857 25.609 21.926 1.00 29.59 288 PRO A O 1
ATOM 822 N N . ILE A 1 108 ? 1.511 25.497 19.693 1.00 32.01 289 ILE A N 1
ATOM 823 C CA . ILE A 1 108 ? 0.111 25.095 19.782 1.00 31.96 289 ILE A CA 1
ATOM 824 C C . ILE A 1 108 ? 0.077 23.581 19.626 1.00 32.59 289 ILE A C 1
ATOM 825 O O . ILE A 1 108 ? 0.355 23.075 18.531 1.00 33.02 289 ILE A O 1
ATOM 830 N N . LYS A 1 109 ? -0.230 22.855 20.701 1.00 32.55 290 LYS A N 1
ATOM 831 C CA . LYS A 1 109 ? -0.332 21.400 20.601 1.00 32.22 290 LYS A CA 1
ATOM 832 C C . LYS A 1 109 ? -1.745 21.144 20.097 1.00 32.81 290 LYS A C 1
ATOM 833 O O . LYS A 1 109 ? -2.719 21.691 20.636 1.00 30.61 290 LYS A O 1
ATOM 839 N N . VAL A 1 110 ? -1.858 20.331 19.054 1.00 34.04 291 VAL A N 1
ATOM 840 C CA . VAL A 1 110 ? -3.157 20.020 18.483 1.00 34.78 291 VAL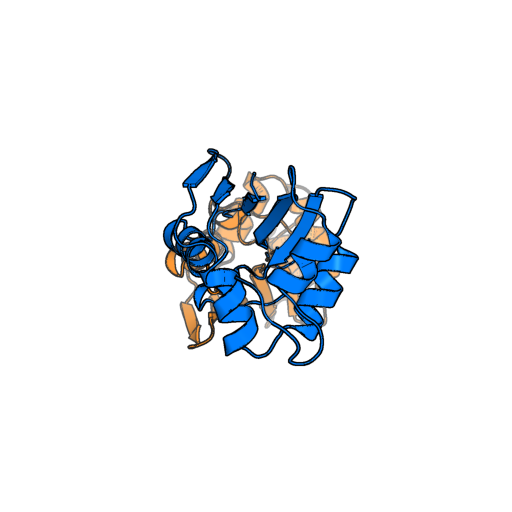 A CA 1
ATOM 841 C C . VAL A 1 110 ? -3.323 18.508 18.402 1.00 36.95 291 VAL A C 1
ATOM 842 O O . VAL A 1 110 ? -2.619 17.831 17.650 1.00 39.28 291 VAL A O 1
ATOM 846 N N . THR A 1 111 ? -4.232 17.965 19.202 1.00 36.57 292 THR A N 1
ATOM 847 C CA . THR A 1 111 ? -4.462 16.529 19.177 1.00 36.29 292 THR A CA 1
ATOM 848 C C . THR A 1 111 ? -5.798 16.275 18.499 1.00 36.56 292 THR A C 1
ATOM 849 O O . THR A 1 111 ? -6.837 16.794 18.923 1.00 35.27 292 THR A O 1
ATOM 853 N N . PHE A 1 112 ? -5.762 15.509 17.412 1.00 37.15 293 PHE A N 1
ATOM 854 C CA . PHE A 1 112 ? -6.988 15.173 16.685 1.00 36.70 293 PHE A CA 1
ATOM 855 C C . PHE A 1 112 ? -7.495 13.835 17.205 1.00 37.85 293 PHE A C 1
ATOM 856 O O . PHE A 1 112 ? -6.743 12.853 17.230 1.00 39.32 293 PHE A O 1
ATOM 864 N N . ARG A 1 113 ? -8.754 13.777 17.609 1.00 38.00 294 ARG A N 1
ATOM 865 C CA . ARG A 1 113 ? -9.287 12.523 18.115 1.00 41.35 294 ARG A CA 1
ATOM 866 C C . ARG A 1 113 ? -10.179 11.934 17.019 1.00 42.83 294 ARG A C 1
ATOM 867 O O . ARG A 1 113 ? -11.323 12.364 16.825 1.00 39.81 294 ARG A O 1
ATOM 869 N N . LEU A 1 114 ? -9.658 10.922 16.338 1.00 45.38 295 LEU A N 1
ATOM 870 C CA . LEU A 1 114 ? -10.401 10.236 15.282 1.00 50.76 295 LEU A CA 1
ATOM 871 C C . LEU A 1 114 ? -11.254 9.132 15.906 1.00 53.78 295 LEU A C 1
ATOM 872 O O . LEU A 1 114 ? -10.764 8.048 16.224 1.00 55.25 295 LEU A O 1
ATOM 877 N N . ASN A 1 115 ? -12.532 9.440 16.087 1.00 56.21 296 ASN A N 1
ATOM 878 C CA . ASN A 1 115 ? -13.483 8.526 16.700 1.00 60.00 296 ASN A CA 1
ATOM 879 C C . ASN A 1 115 ? -13.901 7.354 15.819 1.00 62.62 296 ASN A C 1
ATOM 880 O O . ASN A 1 115 ? -13.558 6.200 16.109 1.00 64.39 296 ASN A O 1
ATOM 885 N N . ASN A 1 116 ? -14.649 7.629 14.758 1.00 63.01 297 ASN A N 1
ATOM 886 C CA . ASN A 1 116 ? -15.060 6.545 13.882 1.00 64.71 297 ASN A CA 1
ATOM 887 C C . ASN A 1 116 ? -14.705 6.849 12.437 1.00 64.23 297 ASN A C 1
ATOM 888 O O . ASN A 1 116 ? -15.504 6.644 11.525 1.00 63.50 297 ASN A O 1
ATOM 893 N N . ILE A 1 117 ? -13.489 7.349 12.250 1.00 63.62 298 ILE A N 1
ATOM 894 C CA . ILE A 1 117 ? -12.967 7.687 10.937 1.00 63.53 298 ILE A CA 1
ATOM 895 C C . ILE A 1 117 ? -11.560 7.098 10.882 1.00 64.91 298 ILE A C 1
ATOM 896 O O . ILE A 1 117 ? -10.692 7.483 11.667 1.00 66.05 298 ILE A O 1
ATOM 901 N N . PRO A 1 118 ? -11.315 6.147 9.964 1.00 64.79 299 PRO A N 1
ATOM 902 C CA . PRO A 1 118 ? -9.981 5.543 9.875 1.00 64.80 299 PRO A CA 1
ATOM 903 C C . PRO A 1 118 ? -8.843 6.537 9.633 1.00 64.66 299 PRO A C 1
ATOM 904 O O . PRO A 1 118 ? -8.952 7.443 8.810 1.00 63.42 299 PRO A O 1
ATOM 908 N N . PHE A 1 119 ? -7.754 6.346 10.371 1.00 65.32 300 PHE A N 1
ATOM 909 C CA . PHE A 1 119 ? -6.577 7.206 10.292 1.00 66.08 300 PHE A CA 1
ATOM 910 C C . PHE A 1 119 ? -6.059 7.371 8.870 1.00 66.48 300 PHE A C 1
ATOM 911 O O . PHE A 1 119 ? -5.732 8.484 8.441 1.00 65.90 300 PHE A O 1
ATOM 913 N N . SER A 1 120 ? -5.968 6.257 8.150 1.00 65.12 301 SER A N 1
ATOM 914 C CA . SER A 1 120 ? -5.487 6.279 6.780 1.00 63.36 301 SER A CA 1
ATOM 915 C C . SER A 1 120 ? -6.333 7.226 5.943 1.00 61.65 301 SER A C 1
ATOM 916 O O . SER A 1 120 ? -5.827 7.919 5.061 1.00 61.16 301 SER A O 1
ATOM 919 N N . ARG A 1 121 ? -7.627 7.263 6.228 1.00 60.26 302 ARG A N 1
ATOM 920 C CA . ARG A 1 121 ? -8.532 8.130 5.487 1.00 59.18 302 ARG A CA 1
ATOM 921 C C . ARG A 1 121 ? -8.377 9.590 5.900 1.00 58.52 302 ARG A C 1
ATOM 922 O O . ARG A 1 121 ? -8.553 10.498 5.089 1.00 58.48 302 ARG A O 1
ATOM 930 N N . PHE A 1 122 ? -8.065 9.807 7.172 1.00 57.99 303 PHE A N 1
ATOM 931 C CA . PHE A 1 122 ? -7.878 11.151 7.702 1.00 57.64 303 PHE A CA 1
ATOM 932 C C . PHE A 1 122 ? -6.711 11.798 6.967 1.00 56.80 303 PHE A C 1
ATOM 933 O O . PHE A 1 122 ? -6.813 12.925 6.486 1.00 57.09 303 PHE A O 1
ATOM 941 N N . LEU A 1 123 ? -5.608 11.061 6.880 1.00 56.73 304 LEU A N 1
ATOM 942 C CA . LEU A 1 123 ? -4.404 11.525 6.211 1.00 56.83 304 LEU A CA 1
ATOM 943 C C . LEU A 1 123 ? -4.684 12.064 4.804 1.00 57.65 304 LEU A C 1
ATOM 944 O O . LEU A 1 123 ? -4.405 13.226 4.512 1.00 58.98 304 LEU A O 1
ATOM 949 N N . ASP A 1 124 ? -5.241 11.226 3.935 1.00 57.01 305 ASP A N 1
ATOM 950 C CA . ASP A 1 124 ? -5.536 11.642 2.563 1.00 56.27 305 ASP A CA 1
ATOM 951 C C . ASP A 1 124 ? -6.547 12.788 2.497 1.00 55.12 305 ASP A C 1
ATOM 952 O O . ASP A 1 124 ? -6.717 13.420 1.446 1.00 54.29 305 ASP A O 1
ATOM 957 N N . TYR A 1 125 ? -7.217 13.063 3.612 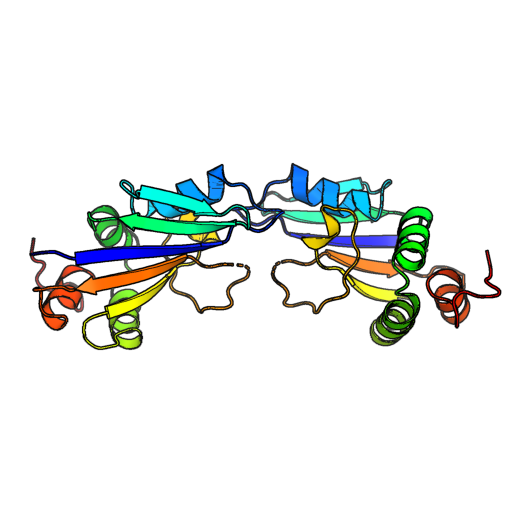1.00 53.41 306 TYR A N 1
ATOM 958 C CA . TYR A 1 125 ? -8.207 14.140 3.638 1.00 52.08 306 TYR A CA 1
ATOM 959 C C . TYR A 1 125 ? -7.575 15.491 3.975 1.00 50.57 306 TYR A C 1
ATOM 960 O O . TYR A 1 125 ? -7.984 16.541 3.456 1.00 48.85 306 TYR A O 1
ATOM 969 N N . ILE A 1 126 ? -6.575 15.462 4.845 1.00 48.69 307 ILE A N 1
ATOM 970 C CA . ILE A 1 126 ? -5.892 16.687 5.232 1.00 47.50 307 ILE A CA 1
ATOM 971 C C . ILE A 1 126 ? -4.639 16.865 4.369 1.00 47.34 307 ILE A C 1
ATOM 972 O O . ILE A 1 126 ? -4.439 17.921 3.767 1.00 45.87 307 ILE A O 1
ATOM 977 N N . ALA A 1 127 ? -3.822 15.817 4.292 1.00 47.50 308 ALA A N 1
ATOM 978 C CA . ALA A 1 127 ? -2.579 15.867 3.536 1.00 49.73 308 ALA A CA 1
ATOM 979 C C . ALA A 1 127 ? -2.373 14.763 2.493 1.00 50.67 308 ALA A C 1
ATOM 980 O O . ALA A 1 127 ? -1.506 13.899 2.657 1.00 50.82 308 ALA A O 1
ATOM 982 N N . PRO A 1 128 ? -3.148 14.788 1.396 1.00 52.26 309 PRO A N 1
ATOM 983 C CA . PRO A 1 128 ? -2.995 13.758 0.357 1.00 54.76 309 PRO A CA 1
ATOM 984 C C . PRO A 1 128 ? -1.605 13.711 -0.299 1.00 57.66 309 PRO A C 1
ATOM 985 O O . PRO A 1 128 ? -0.791 14.622 -0.120 1.00 58.11 309 PRO A O 1
ATOM 989 N N . GLU A 1 129 ? -1.336 12.636 -1.043 1.00 61.48 310 GLU A N 1
ATOM 990 C CA . GLU A 1 129 ? -0.056 12.464 -1.742 1.00 64.18 310 GLU A CA 1
ATOM 991 C C . GLU A 1 129 ? 0.058 13.440 -2.927 1.00 65.79 310 GLU A C 1
ATOM 992 O O . GLU A 1 129 ? -0.946 13.996 -3.381 1.00 63.99 310 GLU A O 1
ATOM 998 N N . THR A 1 130 ? 1.288 13.632 -3.410 1.00 69.35 311 THR A N 1
ATOM 999 C CA . THR A 1 130 ? 1.627 14.531 -4.531 1.00 73.38 311 THR A CA 1
ATOM 1000 C C . THR A 1 130 ? 0.497 14.919 -5.497 1.00 75.44 311 THR A C 1
ATOM 1001 O O . THR A 1 130 ? 0.274 14.223 -6.501 1.00 76.45 311 THR A O 1
ATOM 1005 N N . LYS A 1 131 ? -0.181 16.036 -5.212 1.00 77.41 312 LYS A N 1
ATOM 1006 C CA . LYS A 1 131 ? -1.296 16.528 -6.037 1.00 79.04 312 LYS A CA 1
ATOM 1007 C C . LYS A 1 131 ? -2.290 15.438 -6.436 1.00 80.93 312 LYS A C 1
ATOM 1008 O O . LYS A 1 131 ? -2.736 15.430 -7.593 1.00 82.29 312 LYS A O 1
ATOM 1014 N N . ASP A 1 132 ? -2.662 14.538 -5.533 1.00 81.45 313 ASP A N 1
ATOM 1015 C CA . ASP A 1 132 ? -3.586 13.499 -5.954 1.00 82.34 313 ASP A CA 1
ATOM 1016 C C . ASP A 1 132 ? -5.025 13.659 -5.488 1.00 82.64 313 ASP A C 1
ATOM 1017 O O . ASP A 1 132 ? -5.348 14.598 -4.758 1.00 83.63 313 ASP A O 1
ATOM 1022 N N . GLY A 1 133 ? -5.877 12.732 -5.926 1.00 81.62 314 GLY A N 1
ATOM 1023 C CA . GLY A 1 133 ? -7.289 12.749 -5.576 1.00 80.44 314 GLY A CA 1
ATOM 1024 C C . GLY A 1 133 ? -7.617 13.464 -4.280 1.00 80.09 314 GLY A C 1
ATOM 1025 O O . GLY A 1 133 ? -6.965 13.238 -3.262 1.00 79.87 314 GLY A O 1
ATOM 1026 N N . ARG A 1 134 ? -8.637 14.317 -4.311 1.00 79.43 315 ARG A N 1
ATOM 1027 C CA . ARG A 1 134 ? -9.039 15.072 -3.130 1.00 79.17 315 ARG A CA 1
ATOM 1028 C C . ARG A 1 134 ? -10.523 14.904 -2.786 1.00 78.44 315 ARG A C 1
ATOM 1029 O O . ARG A 1 134 ? -11.393 15.344 -3.537 1.00 80.19 315 ARG A O 1
ATOM 1037 N N . PRO A 1 135 ? -10.831 14.260 -1.644 1.00 76.83 316 PRO A N 1
ATOM 1038 C CA . PRO A 1 135 ? -12.226 14.057 -1.240 1.00 75.80 316 PRO A CA 1
ATOM 1039 C C . PRO A 1 135 ? -12.830 15.206 -0.432 1.00 75.16 316 PRO A C 1
ATOM 1040 O O . PRO A 1 135 ? -12.124 16.125 -0.007 1.00 74.79 316 PRO A O 1
ATOM 1044 N N . VAL A 1 136 ? -14.144 15.144 -0.229 1.00 75.65 317 VAL A N 1
ATOM 1045 C CA . VAL A 1 136 ? -14.860 16.153 0.547 1.00 74.71 317 VAL A CA 1
ATOM 1046 C C . VAL A 1 136 ? -15.771 15.434 1.545 1.00 75.05 317 VAL A C 1
ATOM 1047 O O . VAL A 1 136 ? -16.941 15.841 1.690 1.00 73.24 317 VAL A O 1
ATOM 1051 N N . VAL B 1 8 ? 30.690 51.680 34.069 1.00 36.79 189 VAL B N 1
ATOM 1052 C CA . VAL B 1 8 ? 29.808 50.532 33.681 1.00 39.10 189 VAL B CA 1
ATOM 1053 C C . VAL B 1 8 ? 28.666 50.938 32.754 1.00 39.40 189 VAL B C 1
ATOM 1054 O O . VAL B 1 8 ? 27.852 51.798 33.093 1.00 39.85 189 VAL B O 1
ATOM 1058 N N . GLU B 1 9 ? 28.608 50.321 31.581 1.00 39.34 190 GLU B N 1
ATOM 1059 C CA . GLU B 1 9 ? 27.523 50.591 30.645 1.00 40.99 190 GLU B CA 1
ATOM 1060 C C . GLU B 1 9 ? 26.681 49.325 30.616 1.00 40.63 190 GLU B C 1
ATOM 1061 O O . GLU B 1 9 ? 27.213 48.221 30.640 1.00 41.47 190 GLU B O 1
ATOM 1067 N N . ILE B 1 10 ? 25.367 49.476 30.588 1.00 40.63 191 ILE B N 1
ATOM 1068 C CA . ILE B 1 10 ? 24.494 48.318 30.572 1.00 39.58 191 ILE B CA 1
ATOM 1069 C C . ILE B 1 10 ? 23.814 48.228 29.224 1.00 39.66 191 ILE B C 1
ATOM 1070 O O . ILE B 1 10 ? 23.038 49.114 28.843 1.00 38.86 191 ILE B O 1
ATOM 1075 N N . GLU B 1 11 ? 24.128 47.155 28.508 1.00 38.54 192 GLU B N 1
ATOM 1076 C CA . GLU B 1 11 ? 23.552 46.882 27.206 1.00 40.48 192 GLU B CA 1
ATOM 1077 C C . GLU B 1 11 ? 22.511 45.780 27.386 1.00 39.70 192 GLU B C 1
ATOM 1078 O O . GLU B 1 11 ? 22.784 44.733 27.983 1.00 38.02 192 GLU B O 1
ATOM 1084 N N . ILE B 1 12 ? 21.314 46.023 26.869 1.00 37.42 193 ILE B N 1
ATOM 1085 C CA . ILE B 1 12 ? 20.248 45.053 26.990 1.00 35.76 193 ILE B CA 1
ATOM 1086 C C . ILE B 1 12 ? 19.738 44.617 25.626 1.00 33.33 193 ILE B C 1
ATOM 1087 O O . ILE B 1 12 ? 19.507 45.435 24.743 1.00 31.71 193 ILE B O 1
ATOM 1092 N N . ARG B 1 13 ? 19.578 43.313 25.461 1.00 31.33 194 ARG B N 1
ATOM 1093 C CA . ARG B 1 13 ? 19.063 42.763 24.211 1.00 29.96 194 ARG B CA 1
ATOM 1094 C C . ARG B 1 13 ? 18.039 41.682 24.527 1.00 27.60 194 ARG B C 1
ATOM 1095 O O . ARG B 1 13 ? 18.192 40.945 25.493 1.00 26.21 194 ARG B O 1
ATOM 1103 N N . THR B 1 14 ? 17.003 41.606 23.703 1.00 27.81 195 THR B N 1
ATOM 1104 C CA . THR B 1 14 ? 15.964 40.595 23.829 1.00 28.31 195 THR B CA 1
ATOM 1105 C C . THR B 1 14 ? 15.040 40.749 22.612 1.00 29.65 195 THR B C 1
ATOM 1106 O O . THR B 1 14 ? 15.364 41.483 21.685 1.00 28.92 195 THR B O 1
ATOM 1110 N N . LYS B 1 15 ? 13.906 40.056 22.588 1.00 31.44 196 LYS B N 1
ATOM 1111 C CA . LYS B 1 15 ? 12.994 40.183 21.445 1.00 32.60 196 LYS B CA 1
ATOM 1112 C C . LYS B 1 15 ? 11.550 40.301 21.896 1.00 31.82 196 LYS B C 1
ATOM 1113 O O . LYS B 1 15 ? 11.213 39.908 23.022 1.00 32.45 196 LYS B O 1
ATOM 1119 N N . ILE B 1 16 ? 10.720 40.841 21.002 1.00 28.87 197 ILE B N 1
ATOM 1120 C CA . ILE B 1 16 ? 9.277 40.963 21.201 1.00 28.80 197 ILE B CA 1
ATOM 1121 C C . ILE B 1 16 ? 8.720 40.021 20.127 1.00 29.20 197 ILE B C 1
ATOM 1122 O O . ILE B 1 16 ? 8.695 40.381 18.955 1.00 31.98 197 ILE B O 1
ATOM 1127 N N . HIS B 1 17 ? 8.298 38.815 20.491 1.00 27.65 198 HIS B N 1
ATOM 1128 C CA . HIS B 1 17 ? 7.772 37.895 19.475 1.00 24.73 198 HIS B CA 1
ATOM 1129 C C . HIS B 1 17 ? 6.364 38.302 19.059 1.00 22.80 198 HIS B C 1
ATOM 1130 O O . HIS B 1 17 ? 5.715 39.063 19.759 1.00 23.02 198 HIS B O 1
ATOM 1137 N N . PRO B 1 18 ? 5.881 37.802 17.908 1.00 24.99 199 PRO B N 1
ATOM 1138 C CA . PRO B 1 18 ? 4.537 38.130 17.410 1.00 24.34 199 PRO B CA 1
ATOM 1139 C C . PRO B 1 18 ? 3.410 38.027 18.447 1.00 28.79 199 PRO B C 1
ATOM 1140 O O . PRO B 1 18 ? 2.433 38.786 18.383 1.00 31.35 199 PRO B O 1
ATOM 1144 N N . THR B 1 19 ? 3.518 37.112 19.409 1.00 27.40 200 THR B N 1
ATOM 1145 C CA . THR B 1 19 ? 2.447 37.025 20.399 1.00 28.27 200 THR B CA 1
ATOM 1146 C C . THR B 1 19 ? 2.690 37.799 21.682 1.00 29.90 200 THR B C 1
ATOM 1147 O O . THR B 1 19 ? 1.859 37.755 22.598 1.00 30.45 200 THR B O 1
ATOM 1151 N N . GLU B 1 20 ? 3.806 38.516 21.765 1.00 30.36 201 GLU B N 1
ATOM 1152 C CA . GLU B 1 20 ? 4.081 39.276 22.987 1.00 31.61 201 GLU B CA 1
ATOM 1153 C C . GLU B 1 20 ? 3.565 40.704 22.901 1.00 31.72 201 GLU B C 1
ATOM 1154 O O . GLU B 1 20 ? 3.280 41.210 21.820 1.00 32.06 201 GLU B O 1
ATOM 1160 N N . SER B 1 21 ? 3.412 41.335 24.056 1.00 33.87 202 SER B N 1
ATOM 1161 C CA . SER B 1 21 ? 2.973 42.721 24.115 1.00 36.66 202 SER B CA 1
ATOM 1162 C C . SER B 1 21 ? 4.233 43.560 24.278 1.00 37.71 202 SER B C 1
ATOM 1163 O O . SER B 1 21 ? 5.130 43.194 25.044 1.00 37.78 202 SER B O 1
ATOM 1166 N N . GLU B 1 22 ? 4.319 44.670 23.559 1.00 38.01 203 GLU B N 1
ATOM 1167 C CA . GLU B 1 22 ? 5.486 45.528 23.694 1.00 40.22 203 GLU B CA 1
ATOM 1168 C C . GLU B 1 22 ? 5.520 46.154 25.089 1.00 39.62 203 GLU B C 1
ATOM 1169 O O . GLU B 1 22 ? 6.578 46.245 25.708 1.00 40.97 203 GLU B O 1
ATOM 1175 N N . ASP B 1 23 ? 4.360 46.572 25.588 1.00 41.07 204 ASP B N 1
ATOM 1176 C CA . ASP B 1 23 ? 4.271 47.170 26.923 1.00 41.63 204 ASP B CA 1
ATOM 1177 C C . ASP B 1 23 ? 4.819 46.274 28.024 1.00 40.03 204 ASP B C 1
ATOM 1178 O O . ASP B 1 23 ? 5.621 46.713 28.852 1.00 39.64 204 ASP B O 1
ATOM 1183 N N . LYS B 1 24 ? 4.385 45.021 28.038 1.00 37.58 205 LYS B N 1
ATOM 1184 C CA . LYS B 1 24 ? 4.820 44.102 29.078 1.00 37.05 205 LYS B CA 1
ATOM 1185 C C . LYS B 1 24 ? 6.301 43.768 29.014 1.00 36.53 205 LYS B C 1
ATOM 1186 O O . LYS B 1 24 ? 6.910 43.502 30.049 1.00 39.16 205 LYS B O 1
ATOM 1192 N N . VAL B 1 25 ? 6.894 43.774 27.820 1.00 33.37 206 VAL B N 1
ATOM 1193 C CA . VAL B 1 25 ? 8.318 43.467 27.728 1.00 31.91 206 VAL B CA 1
ATOM 1194 C C . VAL B 1 25 ? 9.155 44.674 28.156 1.00 31.33 206 VAL B C 1
ATOM 1195 O O . VAL B 1 25 ? 10.210 44.522 28.754 1.00 28.74 206 VAL B O 1
ATOM 1199 N N . LEU B 1 26 ? 8.697 45.870 27.811 1.00 31.52 207 LEU B N 1
ATOM 1200 C CA . LEU B 1 26 ? 9.419 47.078 28.185 1.00 34.94 207 LEU B CA 1
ATOM 1201 C C . LEU B 1 26 ? 9.347 47.267 29.704 1.00 34.89 207 LEU B C 1
ATOM 1202 O O . LEU B 1 26 ? 10.289 47.751 30.324 1.00 34.48 207 LEU B O 1
ATOM 1207 N N . LYS B 1 27 ? 8.242 46.858 30.312 1.00 34.72 208 LYS B N 1
ATOM 1208 C CA . LYS B 1 27 ? 8.129 47.000 31.750 1.00 37.51 208 LYS B CA 1
ATOM 1209 C C . LYS B 1 27 ? 8.963 45.951 32.493 1.00 38.40 208 LYS B C 1
ATOM 1210 O O . LYS B 1 27 ? 9.562 46.245 33.527 1.00 38.13 208 LYS B O 1
ATOM 1216 N N . ALA B 1 28 ? 9.001 44.721 31.987 1.00 37.07 209 ALA B N 1
ATOM 1217 C CA . ALA B 1 28 ? 9.800 43.700 32.662 1.00 35.00 209 ALA B CA 1
ATOM 1218 C C . ALA B 1 28 ? 11.254 44.176 32.687 1.00 33.67 209 ALA B C 1
ATOM 1219 O O . ALA B 1 28 ? 11.967 43.987 33.674 1.00 36.03 209 ALA B O 1
ATOM 1221 N N . ILE B 1 29 ? 11.683 44.789 31.586 1.00 32.05 210 ILE B N 1
ATOM 1222 C CA . ILE B 1 29 ? 13.041 45.303 31.469 1.00 30.14 210 ILE B CA 1
ATOM 1223 C C . ILE B 1 29 ? 13.221 46.445 32.468 1.00 31.74 210 ILE B C 1
ATOM 1224 O O . ILE B 1 29 ? 14.148 46.436 33.267 1.00 33.51 210 ILE B O 1
ATOM 1229 N N . ARG B 1 30 ? 12.316 47.416 32.430 1.00 32.35 211 ARG B N 1
ATOM 1230 C CA . ARG B 1 30 ? 12.383 48.548 33.337 1.00 32.56 211 ARG B CA 1
ATOM 1231 C C . ARG B 1 30 ? 12.243 48.148 34.802 1.00 33.06 211 ARG B C 1
ATOM 1232 O O . ARG B 1 30 ? 12.787 48.828 35.671 1.00 35.31 211 ARG B O 1
ATOM 1240 N N . ASN B 1 31 ? 11.547 47.051 35.087 1.00 32.38 212 ASN B N 1
ATOM 1241 C CA . ASN B 1 31 ? 11.408 46.614 36.478 1.00 33.62 212 ASN B CA 1
ATOM 1242 C C . ASN B 1 31 ? 12.795 46.353 37.058 1.00 35.30 212 ASN B C 1
ATOM 1243 O O . ASN B 1 31 ? 13.004 46.534 38.252 1.00 35.79 212 ASN B O 1
ATOM 1248 N N . ILE B 1 32 ? 13.740 45.913 36.224 1.00 35.71 213 ILE B N 1
ATOM 1249 C CA . ILE B 1 32 ? 15.098 45.649 36.713 1.00 34.91 213 ILE B CA 1
ATOM 1250 C C . ILE B 1 32 ? 16.032 46.850 36.459 1.00 35.42 213 ILE B C 1
ATOM 1251 O O . ILE B 1 32 ? 16.906 47.140 37.272 1.00 36.55 213 ILE B O 1
ATOM 1256 N N . PHE B 1 33 ? 15.842 47.540 35.339 1.00 34.30 214 PHE B N 1
ATOM 1257 C CA . PHE B 1 33 ? 16.664 48.704 34.978 1.00 34.06 214 PHE B CA 1
ATOM 1258 C C . PHE B 1 33 ? 15.739 49.843 34.580 1.00 35.11 214 PHE B C 1
ATOM 1259 O O . PHE B 1 33 ? 15.439 50.026 33.402 1.00 35.89 214 PHE B O 1
ATOM 1267 N N . PRO B 1 34 ? 15.281 50.633 35.563 1.00 36.20 215 PRO B N 1
ATOM 1268 C CA . PRO B 1 34 ? 14.373 51.771 35.387 1.00 36.41 215 PRO B CA 1
ATOM 1269 C C . PRO B 1 34 ? 14.753 52.894 34.402 1.00 38.31 215 PRO B C 1
ATOM 1270 O O . PRO B 1 34 ? 13.872 53.506 33.794 1.00 37.48 215 PRO B O 1
ATOM 1274 N N . ASP B 1 35 ? 16.045 53.174 34.251 1.00 39.60 216 ASP B N 1
ATOM 1275 C CA . ASP B 1 35 ? 16.483 54.261 33.371 1.00 42.49 216 ASP B CA 1
ATOM 1276 C C . ASP B 1 35 ? 16.860 53.842 31.961 1.00 42.87 216 ASP B C 1
ATOM 1277 O O . ASP B 1 35 ? 17.600 54.549 31.280 1.00 43.17 216 ASP B O 1
ATOM 1282 N N . ALA B 1 36 ? 16.348 52.704 31.513 1.00 42.77 217 ALA B N 1
ATOM 1283 C CA . ALA B 1 36 ? 16.679 52.215 30.187 1.00 41.31 217 ALA B CA 1
ATOM 1284 C C . ALA B 1 36 ? 15.938 52.890 29.053 1.00 41.57 217 ALA B C 1
ATOM 1285 O O . ALA B 1 36 ? 14.748 53.163 29.144 1.00 42.68 217 ALA B O 1
ATOM 1287 N N . GLU B 1 37 ? 16.662 53.159 27.976 1.00 43.02 218 GLU B N 1
ATOM 1288 C CA . GLU B 1 37 ? 16.056 53.724 26.782 1.00 43.46 218 GLU B CA 1
ATOM 1289 C C . GLU B 1 37 ? 16.035 52.542 25.829 1.00 41.09 218 GLU B C 1
ATOM 1290 O O . GLU B 1 37 ? 17.067 51.917 25.587 1.00 39.40 218 GLU B O 1
ATOM 1296 N N . ILE B 1 38 ? 14.854 52.212 25.321 1.00 40.12 219 ILE B N 1
ATOM 1297 C CA . ILE B 1 38 ? 14.726 51.089 24.416 1.00 39.50 219 ILE B CA 1
ATOM 1298 C C . ILE B 1 38 ? 14.322 51.501 23.016 1.00 39.96 219 ILE B C 1
ATOM 1299 O O . ILE B 1 38 ? 13.560 52.448 22.822 1.00 39.64 219 ILE B O 1
ATOM 1304 N N . GLU B 1 39 ? 14.849 50.772 22.039 1.00 38.98 220 GLU B N 1
ATOM 1305 C CA . GLU B 1 39 ? 14.528 51.003 20.642 1.00 37.51 220 GLU B CA 1
ATOM 1306 C C . GLU B 1 39 ? 14.097 49.628 20.189 1.00 35.14 220 GLU B C 1
ATOM 1307 O O . GLU B 1 39 ? 14.705 48.629 20.581 1.00 35.06 220 GLU B O 1
ATOM 1313 N N . ILE B 1 40 ? 13.050 49.584 19.379 1.00 34.41 221 ILE B N 1
ATOM 1314 C CA . ILE B 1 40 ? 12.509 48.343 18.873 1.00 33.54 221 ILE B CA 1
ATOM 1315 C C . ILE B 1 40 ? 12.420 48.401 17.351 1.00 34.47 221 ILE B C 1
ATOM 1316 O O . ILE B 1 40 ? 11.798 49.304 16.792 1.00 35.57 221 ILE B O 1
ATOM 1321 N N . SER B 1 41 ? 13.026 47.429 16.683 1.00 34.04 222 SER B N 1
ATOM 1322 C CA . SER B 1 41 ? 12.991 47.384 15.227 1.00 34.68 222 SER B CA 1
ATOM 1323 C C . SER B 1 41 ? 11.636 46.878 14.713 1.00 35.56 222 SER B C 1
ATOM 1324 O O . SER B 1 41 ? 10.799 46.408 15.476 1.00 31.95 222 SER B O 1
ATOM 1327 N N . GLU B 1 42 ? 11.444 46.973 13.402 1.00 37.56 223 GLU B N 1
ATOM 1328 C CA . GLU B 1 42 ? 10.212 46.547 12.765 1.00 40.48 223 GLU B CA 1
ATOM 1329 C C . GLU B 1 42 ? 9.953 45.057 13.019 1.00 40.03 223 GLU B C 1
ATOM 1330 O O . GLU B 1 42 ? 8.806 44.615 13.050 1.00 39.59 223 GLU B O 1
ATOM 1336 N N . GLU B 1 43 ? 11.026 44.298 13.214 1.00 39.66 224 GLU B N 1
ATOM 1337 C CA . GLU B 1 43 ? 10.925 42.865 13.433 1.00 41.07 224 GLU B CA 1
ATOM 1338 C C . GLU B 1 43 ? 10.935 42.398 14.886 1.00 40.59 224 GLU B C 1
ATOM 1339 O O . GLU B 1 43 ? 11.097 41.207 15.154 1.00 40.55 224 GLU B O 1
ATOM 1345 N N . GLY B 1 44 ? 10.780 43.334 15.820 1.00 40.75 225 GLY B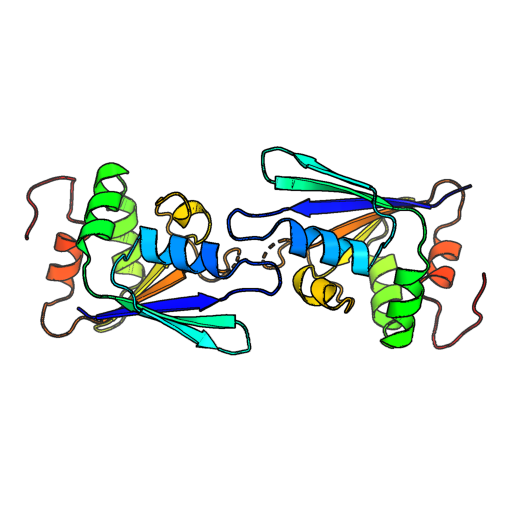 N 1
ATOM 1346 C CA . GLY B 1 44 ? 10.743 42.971 17.225 1.00 38.62 225 GLY B CA 1
ATOM 1347 C C . GLY B 1 44 ? 12.035 42.949 18.012 1.00 38.01 225 GLY B C 1
ATOM 1348 O O . GLY B 1 44 ? 12.019 42.599 19.195 1.00 40.20 225 GLY B O 1
ATOM 1349 N N . GLU B 1 45 ? 13.158 43.299 17.397 1.00 37.57 226 GLU B N 1
ATOM 1350 C CA . GLU B 1 45 ? 14.407 43.296 18.148 1.00 36.83 226 GLU B CA 1
ATOM 1351 C C . GLU B 1 45 ? 14.402 44.451 19.155 1.00 38.00 226 GLU B C 1
ATOM 1352 O O . GLU B 1 45 ? 13.957 45.570 18.856 1.00 37.75 226 GLU B O 1
ATOM 1358 N N . VAL B 1 46 ? 14.881 44.157 20.357 1.00 37.65 227 VAL B N 1
ATOM 1359 C CA . VAL B 1 46 ? 14.924 45.129 21.438 1.00 37.80 227 VAL B CA 1
ATOM 1360 C C . VAL B 1 46 ? 16.355 45.526 21.770 1.00 37.92 227 VAL B C 1
ATOM 1361 O O . VAL B 1 46 ? 17.175 44.678 22.129 1.00 38.52 227 VAL B O 1
ATOM 1365 N N . TYR B 1 47 ? 16.656 46.812 21.650 1.00 36.58 228 TYR B N 1
ATOM 1366 C CA . TYR B 1 47 ? 17.988 47.289 21.966 1.00 36.09 228 TYR B CA 1
ATOM 1367 C C . TYR B 1 47 ? 17.861 48.244 23.126 1.00 36.15 228 TYR B C 1
ATOM 1368 O O . TYR B 1 47 ? 17.183 49.261 23.033 1.00 39.52 228 TYR B O 1
ATOM 1377 N N . GLY B 1 48 ? 18.494 47.902 24.235 1.00 36.73 229 GLY B N 1
ATOM 1378 C CA . GLY B 1 48 ? 18.421 48.751 25.404 1.00 35.31 229 GLY B CA 1
ATOM 1379 C C . GLY B 1 48 ? 19.760 49.192 25.963 1.00 34.07 229 GLY B C 1
ATOM 1380 O O . GLY B 1 48 ? 20.796 48.534 25.763 1.00 31.00 229 GLY B O 1
ATOM 1381 N N . ARG B 1 49 ? 19.715 50.303 26.697 1.00 33.08 230 ARG B N 1
ATOM 1382 C CA . ARG B 1 49 ? 20.890 50.890 27.330 1.00 33.63 230 ARG B CA 1
ATOM 1383 C C . ARG B 1 49 ? 20.468 51.459 28.687 1.00 33.19 230 ARG B C 1
ATOM 1384 O O . ARG B 1 49 ? 19.509 52.233 28.776 1.00 33.21 230 ARG B O 1
ATOM 1392 N N . ALA B 1 50 ? 21.179 51.056 29.737 1.00 31.31 231 ALA B N 1
ATOM 1393 C CA . ALA B 1 50 ? 20.864 51.479 31.094 1.00 31.98 231 ALA B CA 1
ATOM 1394 C C . ALA B 1 50 ? 22.149 51.834 31.831 1.00 33.74 231 ALA B C 1
ATOM 1395 O O . ALA B 1 50 ? 23.240 51.589 31.314 1.00 32.86 231 ALA B O 1
ATOM 1397 N N . TYR B 1 51 ? 22.022 52.404 33.034 1.00 35.62 232 TYR B N 1
ATOM 1398 C CA . TYR B 1 51 ? 23.199 52.776 33.820 1.00 38.38 232 TYR B CA 1
ATOM 1399 C C . TYR B 1 51 ? 23.132 52.483 35.322 1.00 40.16 232 TYR B C 1
ATOM 1400 O O . TYR B 1 51 ? 24.075 51.922 35.894 1.00 40.37 232 TYR B O 1
ATOM 1409 N N . SER B 1 52 ? 22.031 52.837 35.968 1.00 41.01 233 SER B N 1
ATOM 1410 C CA . SER B 1 52 ? 21.927 52.584 37.399 1.00 42.49 233 SER B CA 1
ATOM 1411 C C . SER B 1 52 ? 21.789 51.093 37.734 1.00 42.65 233 SER B C 1
ATOM 1412 O O . SER B 1 52 ? 20.982 50.390 37.125 1.00 42.11 233 SER B O 1
ATOM 1415 N N . LEU B 1 53 ? 22.583 50.626 38.702 1.00 42.72 234 LEU B N 1
ATOM 1416 C CA . LEU B 1 53 ? 22.549 49.234 39.161 1.00 42.12 234 LEU B CA 1
ATOM 1417 C C . LEU B 1 53 ? 21.796 49.151 40.489 1.00 42.76 234 LEU B C 1
ATOM 1418 O O . LEU B 1 53 ? 21.652 48.077 41.075 1.00 42.03 234 LEU B O 1
ATOM 1423 N N . ASP B 1 54 ? 21.333 50.303 40.960 1.00 43.16 235 ASP B N 1
ATOM 1424 C CA . ASP B 1 54 ? 20.601 50.411 42.216 1.00 42.09 235 ASP B CA 1
ATOM 1425 C C . ASP B 1 54 ? 19.519 49.354 42.391 1.00 42.46 235 ASP B C 1
ATOM 1426 O O . ASP B 1 54 ? 19.576 48.541 43.322 1.00 42.40 235 ASP B O 1
ATOM 1431 N N . ARG B 1 55 ? 18.536 49.374 41.498 1.00 42.01 236 ARG B N 1
ATOM 1432 C CA . ARG B 1 55 ? 17.419 48.434 41.547 1.00 42.70 236 ARG B CA 1
ATOM 1433 C C . ARG B 1 55 ? 17.880 46.976 41.438 1.00 41.79 236 ARG B C 1
ATOM 1434 O O . ARG B 1 55 ? 17.421 46.109 42.187 1.00 41.74 236 ARG B O 1
ATOM 1442 N N . PHE B 1 56 ? 18.787 46.704 40.506 1.00 41.54 237 PHE B N 1
ATOM 1443 C CA . PHE B 1 56 ? 19.294 45.352 40.320 1.00 40.85 237 PHE B CA 1
ATOM 1444 C C . PHE B 1 56 ? 19.942 44.861 41.610 1.00 42.31 237 PHE B C 1
ATOM 1445 O O . PHE B 1 56 ? 19.731 43.718 42.023 1.00 42.15 237 PHE B O 1
ATOM 1453 N N . ARG B 1 57 ? 20.722 45.723 42.258 1.00 42.49 238 ARG B N 1
ATOM 1454 C CA . ARG B 1 57 ? 21.372 45.338 43.505 1.00 43.89 238 ARG B CA 1
ATOM 1455 C C . ARG B 1 57 ? 20.340 45.201 44.618 1.00 44.78 238 ARG B C 1
ATOM 1456 O O . ARG B 1 57 ? 20.405 44.284 45.439 1.00 44.99 238 ARG B O 1
ATOM 1464 N N . GLU B 1 58 ? 19.387 46.125 44.647 1.00 45.85 239 GLU B N 1
ATOM 1465 C CA . GLU B 1 58 ? 18.337 46.106 45.653 1.00 46.79 239 GLU B CA 1
ATOM 1466 C C . GLU B 1 58 ? 17.590 44.765 45.597 1.00 47.04 239 GLU B C 1
ATOM 1467 O O . GLU B 1 58 ? 17.433 44.094 46.622 1.00 46.11 239 GLU B O 1
ATOM 1473 N N . LEU B 1 59 ? 17.144 44.371 44.401 1.00 45.86 240 LEU B N 1
ATOM 1474 C CA . LEU B 1 59 ? 16.420 43.108 44.225 1.00 45.38 240 LEU B CA 1
ATOM 1475 C C . LEU B 1 59 ? 17.210 41.849 44.568 1.00 44.59 240 LEU B C 1
ATOM 1476 O O . LEU B 1 59 ? 16.688 40.958 45.236 1.00 43.62 240 LEU B O 1
ATOM 1481 N N . LEU B 1 60 ? 18.459 41.766 44.118 1.00 44.53 241 LEU B N 1
ATOM 1482 C CA . LEU B 1 60 ? 19.286 40.580 44.389 1.00 46.18 241 LEU B CA 1
ATOM 1483 C C . LEU B 1 60 ? 19.434 40.299 45.878 1.00 46.24 241 LEU B C 1
ATOM 1484 O O . LEU B 1 60 ? 19.566 39.150 46.288 1.00 45.90 241 LEU B O 1
ATOM 1489 N N . ARG B 1 61 ? 19.415 41.360 46.678 1.00 48.01 242 ARG B N 1
ATOM 1490 C CA . ARG B 1 61 ? 19.556 41.247 48.127 1.00 49.93 242 ARG B CA 1
ATOM 1491 C C . ARG B 1 61 ? 18.228 40.915 48.816 1.00 51.72 242 ARG B C 1
ATOM 1492 O O . ARG B 1 61 ? 18.192 40.071 49.721 1.00 51.07 242 ARG B O 1
ATOM 1500 N N . LYS B 1 62 ? 17.154 41.581 48.384 1.00 52.66 243 LYS B N 1
ATOM 1501 C CA . LYS B 1 62 ? 15.812 41.365 48.935 1.00 54.12 243 LYS B CA 1
ATOM 1502 C C . LYS B 1 62 ? 15.334 39.935 48.692 1.00 53.85 243 LYS B C 1
ATOM 1503 O O . LYS B 1 62 ? 14.515 39.406 49.455 1.00 53.62 243 LYS B O 1
ATOM 1509 N N . GLN B 1 63 ? 15.837 39.332 47.616 1.00 50.83 244 GLN B N 1
ATOM 1510 C CA . GLN B 1 63 ? 15.460 37.982 47.222 1.00 50.15 244 GLN B CA 1
ATOM 1511 C C . GLN B 1 63 ? 16.504 36.977 47.686 1.00 52.31 244 GLN B C 1
ATOM 1512 O O . GLN B 1 63 ? 16.384 35.769 47.455 1.00 51.07 244 GLN B O 1
ATOM 1518 N N . ARG B 1 64 ? 17.539 37.494 48.337 1.00 53.79 245 ARG B N 1
ATOM 1519 C CA . ARG B 1 64 ? 18.598 36.657 48.886 1.00 55.33 245 ARG B CA 1
ATOM 1520 C C . ARG B 1 64 ? 19.129 35.660 47.876 1.00 54.28 245 ARG B C 1
ATOM 1521 O O . ARG B 1 64 ? 19.042 34.449 48.089 1.00 55.33 245 ARG B O 1
ATOM 1529 N N . ILE B 1 65 ? 19.686 36.162 46.781 1.00 53.56 246 ILE B N 1
ATOM 1530 C CA . ILE B 1 65 ? 20.226 35.283 45.752 1.00 52.67 246 ILE B CA 1
ATOM 1531 C C . ILE B 1 65 ? 21.608 35.723 45.275 1.00 52.31 246 ILE B C 1
ATOM 1532 O O . ILE B 1 65 ? 21.995 35.480 44.134 1.00 51.47 246 ILE B O 1
ATOM 1537 N N . LEU B 1 66 ? 22.357 36.362 46.162 1.00 52.60 247 LEU B N 1
ATOM 1538 C CA . LEU B 1 66 ? 23.697 36.818 45.828 1.00 52.54 247 LEU B CA 1
ATOM 1539 C C . LEU B 1 66 ? 24.608 35.634 45.490 1.00 52.68 247 LEU B C 1
ATOM 1540 O O . LEU B 1 66 ? 25.550 35.772 44.715 1.00 52.82 247 LEU B O 1
ATOM 1545 N N . ASP B 1 67 ? 24.315 34.468 46.056 1.00 53.54 248 ASP B N 1
ATOM 1546 C CA . ASP B 1 67 ? 25.119 33.268 45.797 1.00 54.42 248 ASP B CA 1
ATOM 1547 C C . ASP B 1 67 ? 25.101 32.884 44.318 1.00 53.71 248 ASP B C 1
ATOM 1548 O O . ASP B 1 67 ? 26.142 32.595 43.726 1.00 54.01 248 ASP B O 1
ATOM 1553 N N . THR B 1 68 ? 23.905 32.869 43.735 1.00 51.65 249 THR B N 1
ATOM 1554 C CA . THR B 1 68 ? 23.736 32.518 42.331 1.00 49.19 249 THR B CA 1
ATOM 1555 C C . THR B 1 68 ? 24.259 33.666 41.464 1.00 47.16 249 THR B C 1
ATOM 1556 O O . THR B 1 68 ? 24.909 33.437 40.438 1.00 44.45 249 THR B O 1
ATOM 1560 N N . ALA B 1 69 ? 23.976 34.896 41.893 1.00 44.78 250 ALA B N 1
ATOM 1561 C CA . ALA B 1 69 ? 24.405 36.089 41.172 1.00 44.96 250 ALA B CA 1
ATOM 1562 C C . ALA B 1 69 ? 25.914 36.125 41.047 1.00 45.77 250 ALA B C 1
ATOM 1563 O O . ALA B 1 69 ? 26.453 36.251 39.949 1.00 46.82 250 ALA B O 1
ATOM 1565 N N . ARG B 1 70 ? 26.597 36.014 42.180 1.00 46.63 251 ARG B N 1
ATOM 1566 C CA . ARG B 1 70 ? 28.054 36.045 42.188 1.00 47.07 251 ARG B CA 1
ATOM 1567 C C . ARG B 1 70 ? 28.634 34.989 41.249 1.00 46.64 251 ARG B C 1
ATOM 1568 O O . ARG B 1 70 ? 29.609 35.236 40.544 1.00 46.23 251 ARG B O 1
ATOM 1576 N N . SER B 1 71 ? 28.019 33.816 41.230 1.00 45.82 252 SER B N 1
ATOM 1577 C CA . SER B 1 71 ? 28.483 32.727 40.382 1.00 46.33 252 SER B CA 1
ATOM 1578 C C . SER B 1 71 ? 28.194 32.933 38.897 1.00 46.68 252 SER B C 1
ATOM 1579 O O . SER B 1 71 ? 29.059 32.712 38.048 1.00 47.94 252 SER B O 1
ATOM 1582 N N . GLU B 1 72 ? 26.972 33.346 38.583 1.00 46.45 253 GLU B N 1
ATOM 1583 C CA . GLU B 1 72 ? 26.571 33.563 37.202 1.00 44.93 253 GLU B CA 1
ATOM 1584 C C . GLU B 1 72 ? 27.354 34.723 36.576 1.00 44.47 253 GLU B C 1
ATOM 1585 O O . GLU B 1 72 ? 27.532 34.764 35.355 1.00 43.39 253 GLU B O 1
ATOM 1591 N N . ILE B 1 73 ? 27.816 35.663 37.405 1.00 43.30 254 ILE B N 1
ATOM 1592 C CA . ILE B 1 73 ? 28.617 36.790 36.917 1.00 41.90 254 ILE B CA 1
ATOM 1593 C C . ILE B 1 73 ? 29.976 36.249 36.458 1.00 41.98 254 ILE B C 1
ATOM 1594 O O . ILE B 1 73 ? 30.440 36.546 35.353 1.00 41.13 254 ILE B O 1
ATOM 1599 N N . LEU B 1 74 ? 30.617 35.459 37.317 1.00 42.19 255 LEU B N 1
ATOM 1600 C CA . LEU B 1 74 ? 31.909 34.863 36.987 1.00 41.90 255 LEU B CA 1
ATOM 1601 C C . LEU B 1 74 ? 31.812 34.093 35.675 1.00 43.14 255 LEU B C 1
ATOM 1602 O O . LEU B 1 74 ? 32.654 34.253 34.781 1.00 43.03 255 LEU B O 1
ATOM 1607 N N . LYS B 1 75 ? 30.778 33.256 35.567 1.00 42.63 256 LYS B N 1
ATOM 1608 C CA . LYS B 1 75 ? 30.577 32.440 34.376 1.00 41.49 256 LYS B CA 1
ATOM 1609 C C . LYS B 1 75 ? 30.403 33.266 33.113 1.00 41.17 256 LYS B C 1
ATOM 1610 O O . LYS B 1 75 ? 30.850 32.860 32.033 1.00 39.41 256 LYS B O 1
ATOM 1616 N N . GLY B 1 76 ? 29.754 34.421 33.242 1.00 39.96 257 GLY B N 1
ATOM 1617 C CA . GLY B 1 76 ? 29.532 35.264 32.077 1.00 41.85 257 GLY B CA 1
ATOM 1618 C C 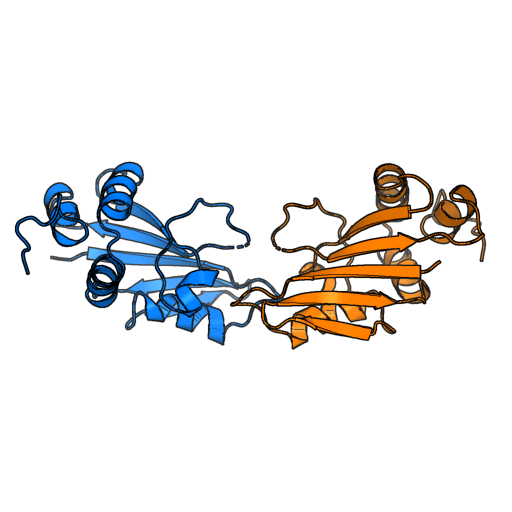. GLY B 1 76 ? 30.597 36.318 31.822 1.00 42.17 257 GLY B C 1
ATOM 1619 O O . GLY B 1 76 ? 30.415 37.194 30.989 1.00 39.14 257 GLY B O 1
ATOM 1620 N N . ARG B 1 77 ? 31.705 36.236 32.550 1.00 45.54 258 ARG B N 1
ATOM 1621 C CA . ARG B 1 77 ? 32.799 37.185 32.401 1.00 48.80 258 ARG B CA 1
ATOM 1622 C C . ARG B 1 77 ? 33.718 36.794 31.253 1.00 50.80 258 ARG B C 1
ATOM 1623 O O . ARG B 1 77 ? 34.254 35.688 31.224 1.00 50.27 258 ARG B O 1
ATOM 1631 N N . ASN B 1 78 ? 33.880 37.702 30.299 1.00 52.52 259 ASN B N 1
ATOM 1632 C CA . ASN B 1 78 ? 34.776 37.479 29.175 1.00 55.41 259 ASN B CA 1
ATOM 1633 C C . ASN B 1 78 ? 35.406 38.807 28.801 1.00 55.29 259 ASN B C 1
ATOM 1634 O O . ASN B 1 78 ? 34.801 39.620 28.109 1.00 56.55 259 ASN B O 1
ATOM 1639 N N . GLY B 1 79 ? 36.624 39.023 29.283 1.00 55.51 260 GLY B N 1
ATOM 1640 C CA . GLY B 1 79 ? 37.315 40.266 29.012 1.00 56.05 260 GLY B CA 1
ATOM 1641 C C . GLY B 1 79 ? 36.847 41.346 29.966 1.00 55.44 260 GLY B C 1
ATOM 1642 O O . GLY B 1 79 ? 36.807 41.157 31.183 1.00 54.21 260 GLY B O 1
ATOM 1643 N N . LYS B 1 80 ? 36.495 42.496 29.414 1.00 55.81 261 LYS B N 1
ATOM 1644 C CA . LYS B 1 80 ? 36.027 43.602 30.233 1.00 55.21 261 LYS B CA 1
ATOM 1645 C C . LYS B 1 80 ? 34.501 43.667 30.185 1.00 53.22 261 LYS B C 1
ATOM 1646 O O . LYS B 1 80 ? 33.894 44.642 30.625 1.00 52.70 261 LYS B O 1
ATOM 1652 N N . GLU B 1 81 ? 33.893 42.608 29.649 1.00 50.88 262 GLU B N 1
ATOM 1653 C CA . GLU B 1 81 ? 32.441 42.514 29.552 1.00 49.16 262 GLU B CA 1
ATOM 1654 C C . GLU B 1 81 ? 31.887 41.330 30.334 1.00 46.38 262 GLU B C 1
ATOM 1655 O O . GLU B 1 81 ? 32.539 40.300 30.462 1.00 48.45 262 GLU B O 1
ATOM 1661 N N . VAL B 1 82 ? 30.677 41.485 30.854 1.00 43.13 263 VAL B N 1
ATOM 1662 C CA . VAL B 1 82 ? 30.019 40.427 31.612 1.00 39.98 263 VAL B CA 1
ATOM 1663 C C . VAL B 1 82 ? 28.616 40.262 31.033 1.00 38.50 263 VAL B C 1
ATOM 1664 O O . VAL B 1 82 ? 27.849 41.221 30.967 1.00 38.10 263 VAL B O 1
ATOM 1668 N N . THR B 1 83 ? 28.293 39.051 30.597 1.00 35.80 264 THR B N 1
ATOM 1669 C CA . THR B 1 83 ? 26.986 38.775 30.007 1.00 35.63 264 THR B CA 1
ATOM 1670 C C . THR B 1 83 ? 26.210 37.773 30.854 1.00 36.33 264 THR B C 1
ATOM 1671 O O . THR B 1 83 ? 26.718 36.684 31.146 1.00 37.85 264 THR B O 1
ATOM 1675 N N . ILE B 1 84 ? 25.003 38.148 31.273 1.00 34.69 265 ILE B N 1
ATOM 1676 C CA . ILE B 1 84 ? 24.155 37.231 32.031 1.00 33.88 265 ILE B CA 1
ATOM 1677 C C . ILE B 1 84 ? 22.788 37.226 31.363 1.00 32.29 265 ILE B C 1
ATOM 1678 O O . ILE B 1 84 ? 22.510 38.079 30.522 1.00 29.97 265 ILE B O 1
ATOM 1683 N N . TYR B 1 85 ? 21.963 36.241 31.692 1.00 30.55 266 TYR B N 1
ATOM 1684 C CA . TYR B 1 85 ? 20.635 36.154 31.106 1.00 31.59 266 TYR B CA 1
ATOM 1685 C C . TYR B 1 85 ? 19.572 36.056 32.200 1.00 32.19 266 TYR B C 1
ATOM 1686 O O . TYR B 1 85 ? 19.615 35.164 33.054 1.00 30.52 266 TYR B O 1
ATOM 1695 N N . LEU B 1 86 ? 18.621 36.980 32.157 1.00 31.10 267 LEU B N 1
ATOM 1696 C CA . LEU B 1 86 ? 17.539 37.015 33.127 1.00 31.39 267 LEU B CA 1
ATOM 1697 C C . LEU B 1 86 ? 16.228 36.554 32.484 1.00 31.83 267 LEU B C 1
ATOM 1698 O O . LEU B 1 86 ? 15.927 36.888 31.334 1.00 33.26 267 LEU B O 1
ATOM 1703 N N . ASN B 1 87 ? 15.466 35.778 33.246 1.00 31.14 268 ASN B N 1
ATOM 1704 C CA . ASN B 1 87 ? 14.181 35.255 32.822 1.00 26.91 268 ASN B CA 1
ATOM 1705 C C . ASN B 1 87 ? 13.262 36.442 32.613 1.00 27.52 268 ASN B C 1
ATOM 1706 O O . ASN B 1 87 ? 12.941 37.138 33.560 1.00 28.98 268 ASN B O 1
ATOM 1711 N N . LYS B 1 88 ? 12.829 36.662 31.377 1.00 26.34 269 LYS B N 1
ATOM 1712 C CA . LYS B 1 88 ? 11.965 37.795 31.057 1.00 26.32 269 LYS B CA 1
ATOM 1713 C C . LYS B 1 88 ? 10.591 37.704 31.718 1.00 26.82 269 LYS B C 1
ATOM 1714 O O . LYS B 1 88 ? 10.013 38.719 32.101 1.00 29.19 269 LYS B O 1
ATOM 1720 N N . GLN B 1 89 ? 10.064 36.495 31.866 1.00 25.23 270 GLN B N 1
ATOM 1721 C CA . GLN B 1 89 ? 8.746 36.338 32.477 1.00 24.68 270 GLN B CA 1
ATOM 1722 C C . GLN B 1 89 ? 8.722 36.736 33.958 1.00 25.37 270 GLN B C 1
ATOM 1723 O O . GLN B 1 89 ? 7.921 37.581 34.376 1.00 22.49 270 GLN B O 1
ATOM 1729 N N . THR B 1 90 ? 9.600 36.139 34.753 1.00 26.30 271 THR B N 1
ATOM 1730 C CA . THR B 1 90 ? 9.646 36.460 36.173 1.00 28.37 271 THR B CA 1
ATOM 1731 C C . THR B 1 90 ? 9.907 37.946 36.364 1.00 29.94 271 THR B C 1
ATOM 1732 O O . THR B 1 90 ? 9.462 38.544 37.339 1.00 31.16 271 THR B O 1
ATOM 1736 N N . ALA B 1 91 ? 10.611 38.554 35.415 1.00 30.53 272 ALA B N 1
ATOM 1737 C CA . ALA B 1 91 ? 10.931 39.972 35.521 1.00 30.28 272 ALA B CA 1
ATOM 1738 C C . ALA B 1 91 ? 9.704 40.857 35.449 1.00 29.59 272 ALA B C 1
ATOM 1739 O O . ALA B 1 91 ? 9.786 42.038 35.774 1.00 29.96 272 ALA B O 1
ATOM 1741 N N . THR B 1 92 ? 8.570 40.304 35.028 1.00 28.32 273 THR B N 1
ATOM 1742 C CA . THR B 1 92 ? 7.340 41.093 34.923 1.00 28.75 273 THR B CA 1
ATOM 1743 C C . THR B 1 92 ? 6.832 41.489 36.304 1.00 30.46 273 THR B C 1
ATOM 1744 O O . THR B 1 92 ? 6.077 42.453 36.436 1.00 30.72 273 THR B O 1
ATOM 1748 N N . VAL B 1 93 ? 7.229 40.720 37.316 1.00 30.24 274 VAL B N 1
ATOM 1749 C CA . VAL B 1 93 ? 6.833 40.973 38.696 1.00 31.87 274 VAL B CA 1
ATOM 1750 C C . VAL B 1 93 ? 8.110 41.279 39.470 1.00 35.98 274 VAL B C 1
ATOM 1751 O O . VAL B 1 93 ? 8.296 40.860 40.621 1.00 35.68 274 VAL B O 1
ATOM 1755 N N . SER B 1 94 ? 8.999 42.000 38.798 1.00 37.39 275 SER B N 1
ATOM 1756 C CA . SER B 1 94 ? 10.269 42.396 39.359 1.00 40.97 275 SER B CA 1
ATOM 1757 C C . SER B 1 94 ? 10.989 41.299 40.109 1.00 42.91 275 SER B C 1
ATOM 1758 O O . SER B 1 94 ? 11.444 41.511 41.228 1.00 46.35 275 SER B O 1
ATOM 1761 N N . ARG B 1 95 ? 11.103 40.130 39.495 1.00 42.51 276 ARG B N 1
ATOM 1762 C CA . ARG B 1 95 ? 11.801 39.032 40.124 1.00 43.74 276 ARG B CA 1
ATOM 1763 C C . ARG B 1 95 ? 12.907 38.568 39.189 1.00 44.41 276 ARG B C 1
ATOM 1764 O O . ARG B 1 95 ? 12.689 38.358 37.999 1.00 44.36 276 ARG B O 1
ATOM 1772 N N . ILE B 1 96 ? 14.101 38.412 39.747 1.00 43.89 277 ILE B N 1
ATOM 1773 C CA . ILE B 1 96 ? 15.261 38.013 38.981 1.00 41.93 277 ILE B CA 1
ATOM 1774 C C . ILE B 1 96 ? 15.550 36.525 39.009 1.00 41.02 277 ILE B C 1
ATOM 1775 O O . ILE B 1 96 ? 15.722 35.941 40.077 1.00 42.87 277 ILE B O 1
ATOM 1780 N N . ASN B 1 97 ? 15.623 35.926 37.825 1.00 38.30 278 ASN B N 1
ATOM 1781 C CA . ASN B 1 97 ? 15.942 34.519 37.687 1.00 37.67 278 ASN B CA 1
ATOM 1782 C C . ASN B 1 97 ? 16.989 34.377 36.608 1.00 37.11 278 ASN B C 1
ATOM 1783 O O . ASN B 1 97 ? 16.771 34.779 35.472 1.00 36.44 278 ASN B O 1
ATOM 1788 N N . PHE B 1 98 ? 18.142 33.831 36.964 1.00 36.34 279 PHE B N 1
ATOM 1789 C CA . PHE B 1 98 ? 19.192 33.652 35.981 1.00 37.46 279 PHE B CA 1
ATOM 1790 C C . PHE B 1 98 ? 18.837 32.412 35.180 1.00 39.43 279 PHE B C 1
ATOM 1791 O O . PHE B 1 98 ? 18.460 31.379 35.747 1.00 39.16 279 PHE B O 1
ATOM 1799 N N . CYS B 1 99 ? 18.946 32.516 33.860 1.00 40.95 280 CYS B N 1
ATOM 1800 C CA . CYS B 1 99 ? 18.610 31.401 32.987 1.00 41.85 280 CYS B CA 1
ATOM 1801 C C . CYS B 1 99 ? 19.648 31.217 31.894 1.00 43.21 280 CYS B C 1
ATOM 1802 O O . CYS B 1 99 ? 20.711 31.840 31.916 1.00 42.50 280 CYS B O 1
ATOM 1805 N N . ASP B 1 100 ? 19.332 30.352 30.939 1.00 45.95 281 ASP B N 1
ATOM 1806 C CA . ASP B 1 100 ? 20.229 30.073 29.819 1.00 49.31 281 ASP B CA 1
ATOM 1807 C C . ASP B 1 100 ? 19.842 30.952 28.639 1.00 49.45 281 ASP B C 1
ATOM 1808 O O . ASP B 1 100 ? 18.813 31.626 28.676 1.00 48.50 281 ASP B O 1
ATOM 1813 N N . GLU B 1 101 ? 20.655 30.929 27.590 1.00 50.45 282 GLU B N 1
ATOM 1814 C CA . GLU B 1 101 ? 20.386 31.734 26.408 1.00 52.72 282 GLU B CA 1
ATOM 1815 C C . GLU B 1 101 ? 19.275 31.165 25.516 1.00 53.78 282 GLU B C 1
ATOM 1816 O O . GLU B 1 101 ? 18.767 31.862 24.634 1.00 54.07 282 GLU B O 1
ATOM 1822 N N . ASN B 1 102 ? 18.894 29.910 25.739 1.00 54.30 283 ASN B N 1
ATOM 1823 C CA . ASN B 1 102 ? 17.850 29.288 24.916 1.00 55.92 283 ASN B CA 1
ATOM 1824 C C . ASN B 1 102 ? 16.439 29.335 25.516 1.00 54.18 283 ASN B C 1
ATOM 1825 O O . ASN B 1 102 ? 15.497 28.778 24.959 1.00 54.67 283 ASN B O 1
ATOM 1830 N N . ALA B 1 103 ? 16.300 30.027 26.637 1.00 53.71 284 ALA B N 1
ATOM 1831 C CA . ALA B 1 103 ? 15.023 30.146 27.331 1.00 52.09 284 ALA B CA 1
ATOM 1832 C C . ALA B 1 103 ? 13.860 30.643 26.475 1.00 51.44 284 ALA B C 1
ATOM 1833 O O . ALA B 1 103 ? 14.039 31.127 25.355 1.00 50.98 284 ALA B O 1
ATOM 1835 N N . VAL B 1 104 ? 12.663 30.520 27.038 1.00 50.07 285 VAL B N 1
ATOM 1836 C CA . VAL B 1 104 ? 11.433 30.944 26.395 1.00 50.01 285 VAL B CA 1
ATOM 1837 C C . VAL B 1 104 ? 10.849 32.125 27.174 1.00 50.03 285 VAL B C 1
ATOM 1838 O O . VAL B 1 104 ? 11.250 33.284 26.997 1.00 49.07 285 VAL B O 1
ATOM 1842 N N . SER B 1 106 ? 11.719 35.108 24.583 1.00 32.00 287 SER B N 1
ATOM 1843 C CA . SER B 1 106 ? 13.106 34.785 24.912 1.00 34.34 287 SER B CA 1
ATOM 1844 C C . SER B 1 106 ? 13.554 35.541 26.172 1.00 31.23 287 SER B C 1
ATOM 1845 O O . SER B 1 106 ? 12.819 36.371 26.690 1.00 33.10 287 SER B O 1
ATOM 1848 N N . PRO B 1 107 ? 14.777 35.288 26.663 1.00 28.77 288 PRO B N 1
ATOM 1849 C CA . PRO B 1 107 ? 15.241 35.989 27.866 1.00 28.39 288 PRO B CA 1
ATOM 1850 C C . PRO B 1 107 ? 15.842 37.383 27.633 1.00 27.78 288 PRO B C 1
ATOM 1851 O O . PRO B 1 107 ? 16.039 37.833 26.503 1.00 26.00 288 PRO B O 1
ATOM 1855 N N . ILE B 1 108 ? 16.145 38.052 28.732 1.00 29.84 289 ILE B N 1
ATOM 1856 C CA . ILE B 1 108 ? 16.736 39.377 28.669 1.00 31.47 289 ILE B CA 1
ATOM 1857 C C . ILE B 1 108 ? 18.244 39.237 28.799 1.00 31.83 289 ILE B C 1
ATOM 1858 O O . ILE B 1 108 ? 18.774 38.980 29.884 1.00 29.10 289 ILE B O 1
ATOM 1863 N N . LYS B 1 109 ? 18.922 39.383 27.668 1.00 31.80 290 LYS B N 1
ATOM 1864 C CA . LYS B 1 109 ? 20.371 39.301 27.626 1.00 34.24 290 LYS B CA 1
ATOM 1865 C C . LYS B 1 109 ? 20.878 40.655 28.110 1.00 33.37 290 LYS B C 1
ATOM 1866 O O . LYS B 1 109 ? 20.568 41.690 27.527 1.00 32.89 290 LYS B O 1
ATOM 1872 N N . VAL B 1 110 ? 21.637 40.639 29.194 1.00 34.35 291 VAL B N 1
ATOM 1873 C CA . VAL B 1 110 ? 22.186 41.855 29.771 1.00 35.63 291 VAL B CA 1
ATOM 1874 C C . VAL B 1 110 ? 23.704 41.797 29.654 1.00 37.93 291 VAL B C 1
ATOM 1875 O O . VAL B 1 110 ? 24.345 40.827 30.091 1.00 39.32 291 VAL B O 1
ATOM 1879 N N . THR B 1 111 ? 24.284 42.825 29.049 1.00 37.50 292 THR B N 1
ATOM 1880 C CA . THR B 1 111 ? 25.726 42.855 28.888 1.00 40.28 292 THR B CA 1
ATOM 1881 C C . THR B 1 111 ? 26.360 44.062 29.581 1.00 41.01 292 THR B C 1
ATOM 1882 O O . THR B 1 111 ? 26.211 45.197 29.138 1.00 41.49 292 THR B O 1
ATOM 1886 N N . PHE B 1 112 ? 27.054 43.809 30.686 1.00 40.23 293 PHE B N 1
ATOM 1887 C CA . PHE B 1 112 ? 27.723 44.884 31.413 1.00 40.56 293 PHE B CA 1
ATOM 1888 C C . PHE B 1 112 ? 29.095 45.187 30.788 1.00 40.86 293 PHE B C 1
ATOM 1889 O O . PHE B 1 112 ? 29.910 44.274 30.589 1.00 40.10 293 PHE B O 1
ATOM 1897 N N . ARG B 1 113 ? 29.363 46.451 30.501 1.00 41.81 294 ARG B N 1
ATOM 1898 C CA . ARG B 1 113 ? 30.628 46.810 29.905 1.00 44.73 294 ARG B CA 1
ATOM 1899 C C . ARG B 1 113 ? 31.371 47.602 31.002 1.00 46.32 294 ARG B C 1
ATOM 1900 O O . ARG B 1 113 ? 30.984 48.719 31.368 1.00 45.08 294 ARG B O 1
ATOM 1902 N N . LEU B 1 114 ? 32.477 47.051 31.466 1.00 48.29 295 LEU B N 1
ATOM 1903 C CA . LEU B 1 114 ? 33.298 47.700 32.496 1.00 53.17 295 LEU B CA 1
ATOM 1904 C C . LEU B 1 114 ? 34.337 48.654 31.893 1.00 55.72 295 LEU B C 1
ATOM 1905 O O . LEU B 1 114 ? 35.285 48.231 31.231 1.00 56.38 295 LEU B O 1
ATOM 1910 N N . ASN B 1 115 ? 34.141 49.947 32.133 1.00 58.49 296 ASN B N 1
ATOM 1911 C CA . ASN B 1 115 ? 35.039 50.968 31.607 1.00 60.93 296 ASN B CA 1
ATOM 1912 C C . ASN B 1 115 ? 36.359 51.008 32.365 1.00 61.51 296 ASN B C 1
ATOM 1913 O O . ASN B 1 115 ? 37.375 50.499 31.892 1.00 62.21 296 ASN B O 1
ATOM 1918 N N . ASN B 1 116 ? 36.337 51.623 33.542 1.00 61.98 297 ASN B N 1
ATOM 1919 C CA . ASN B 1 116 ? 37.538 51.749 34.352 1.00 62.50 297 ASN B CA 1
ATOM 1920 C C . ASN B 1 116 ? 37.681 50.648 35.392 1.00 61.43 297 ASN B C 1
ATOM 1921 O O . ASN B 1 116 ? 38.578 49.812 35.297 1.00 61.78 297 ASN B O 1
ATOM 1926 N N . ILE B 1 117 ? 36.793 50.654 36.382 1.00 59.57 298 ILE B N 1
ATOM 1927 C CA . ILE B 1 117 ? 36.822 49.673 37.464 1.00 56.80 298 ILE B CA 1
ATOM 1928 C C . ILE B 1 117 ? 37.244 48.272 37.026 1.00 55.85 298 ILE B C 1
ATOM 1929 O O . ILE B 1 117 ? 36.973 47.854 35.900 1.00 55.19 298 ILE B O 1
ATOM 1934 N N . PRO B 1 118 ? 37.936 47.533 37.914 1.00 54.99 299 PRO B N 1
ATOM 1935 C CA . PRO B 1 118 ? 38.379 46.172 37.597 1.00 54.60 299 PRO B CA 1
ATOM 1936 C C . PRO B 1 118 ? 37.203 45.213 37.823 1.00 54.38 299 PRO B C 1
ATOM 1937 O O . PRO B 1 118 ? 36.234 45.575 38.495 1.00 53.91 299 PRO B O 1
ATOM 1941 N N . PHE B 1 119 ? 37.281 44.007 37.262 1.00 53.98 300 PHE B N 1
ATOM 1942 C CA . PHE B 1 119 ? 36.206 43.025 37.412 1.00 53.48 300 PHE B CA 1
ATOM 1943 C C . PHE B 1 119 ? 35.924 42.722 38.876 1.00 52.80 300 PHE B C 1
ATOM 1944 O O . PHE B 1 119 ? 34.782 42.797 39.327 1.00 51.18 300 PHE B O 1
ATOM 1952 N N . SER B 1 120 ? 36.980 42.368 39.604 1.00 51.99 301 SER B N 1
ATOM 1953 C CA . SER B 1 120 ? 36.872 42.034 41.016 1.00 51.97 301 SER B CA 1
ATOM 1954 C C . SER B 1 120 ? 36.021 43.060 41.750 1.00 50.38 301 SER B C 1
ATOM 1955 O O . SER B 1 120 ? 35.178 42.707 42.563 1.00 50.25 301 SER B O 1
ATOM 1958 N N . ARG B 1 121 ? 36.259 44.330 41.456 1.00 49.74 302 ARG B N 1
ATOM 1959 C CA . ARG B 1 121 ? 35.525 45.429 42.063 1.00 50.30 302 ARG B CA 1
ATOM 1960 C C . ARG B 1 121 ? 34.029 45.321 41.737 1.00 49.64 302 ARG B C 1
ATOM 1961 O O . ARG B 1 121 ? 33.174 45.586 42.581 1.00 48.22 302 ARG B O 1
ATOM 1969 N N . PHE B 1 122 ? 33.725 44.920 40.506 1.00 49.67 303 PHE B N 1
ATOM 1970 C CA . PHE B 1 122 ? 32.342 44.781 40.052 1.00 49.41 303 PHE B CA 1
ATOM 1971 C C . PHE B 1 122 ? 31.632 43.605 40.748 1.00 48.74 303 PHE B C 1
ATOM 1972 O O . PHE B 1 122 ? 30.482 43.722 41.152 1.00 47.02 303 PHE B O 1
ATOM 1980 N N . LEU B 1 123 ? 32.326 42.481 40.898 1.00 49.00 304 LEU B N 1
ATOM 1981 C CA . LEU B 1 123 ? 31.747 41.307 41.553 1.00 49.97 304 LEU B CA 1
ATOM 1982 C C . LEU B 1 123 ? 31.261 41.594 42.974 1.00 50.15 304 LEU B C 1
ATOM 1983 O O . LEU B 1 123 ? 30.157 41.200 43.339 1.00 48.61 304 LEU B O 1
ATOM 1988 N N . ASP B 1 124 ? 32.094 42.269 43.770 1.00 50.14 305 ASP B N 1
ATOM 1989 C CA . ASP B 1 124 ? 31.756 42.586 45.157 1.00 50.84 305 ASP B CA 1
ATOM 1990 C C . ASP B 1 124 ? 30.772 43.739 45.327 1.00 49.68 305 ASP B C 1
ATOM 1991 O O . ASP B 1 124 ? 30.264 43.956 46.422 1.00 48.43 305 ASP B O 1
ATOM 1996 N N . TYR B 1 125 ? 30.514 44.484 44.256 1.00 49.77 306 TYR B N 1
ATOM 1997 C CA . TYR B 1 125 ? 29.570 45.596 44.335 1.00 49.96 306 TYR B CA 1
ATOM 1998 C C . TYR B 1 125 ? 28.152 45.104 44.053 1.00 49.53 306 TYR B C 1
ATOM 1999 O O . TYR B 1 125 ? 27.191 45.556 44.688 1.00 46.91 306 TYR B O 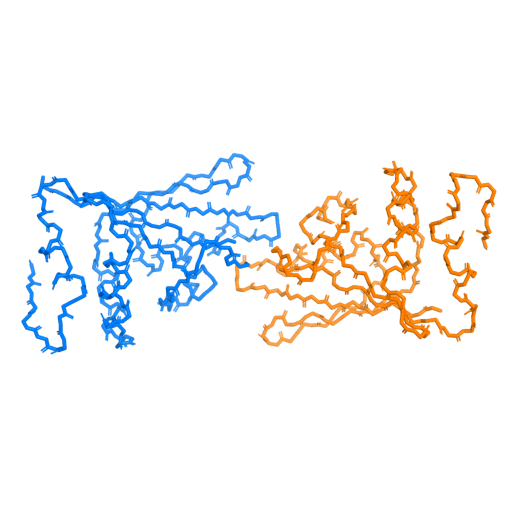1
ATOM 2008 N N . ILE B 1 126 ? 28.038 44.180 43.094 1.00 48.63 307 ILE B N 1
ATOM 2009 C CA . ILE B 1 126 ? 26.758 43.588 42.708 1.00 48.35 307 ILE B CA 1
ATOM 2010 C C . ILE B 1 126 ? 26.418 42.409 43.623 1.00 49.36 307 ILE B C 1
ATOM 2011 O O . ILE B 1 126 ? 25.379 42.390 44.267 1.00 49.90 307 ILE B O 1
ATOM 2016 N N . ALA B 1 127 ? 27.304 41.426 43.674 1.00 50.20 308 ALA B N 1
ATOM 2017 C CA . ALA B 1 127 ? 27.076 40.260 44.503 1.00 52.71 308 ALA B CA 1
ATOM 2018 C C . ALA B 1 127 ? 28.271 39.933 45.396 1.00 54.19 308 ALA B C 1
ATOM 2019 O O . ALA B 1 127 ? 29.044 39.018 45.106 1.00 52.54 308 ALA B O 1
ATOM 2021 N N . PRO B 1 128 ? 28.437 40.683 46.500 1.00 55.63 309 PRO B N 1
ATOM 2022 C CA . PRO B 1 128 ? 29.558 40.420 47.402 1.00 58.52 309 PRO B CA 1
ATOM 2023 C C . PRO B 1 128 ? 29.394 39.096 48.156 1.00 61.48 309 PRO B C 1
ATOM 2024 O O . PRO B 1 128 ? 28.269 38.598 48.330 1.00 61.68 309 PRO B O 1
ATOM 2028 N N . GLU B 1 129 ? 30.531 38.557 48.591 1.00 64.70 310 GLU B N 1
ATOM 2029 C CA . GLU B 1 129 ? 30.657 37.286 49.311 1.00 68.46 310 GLU B CA 1
ATOM 2030 C C . GLU B 1 129 ? 29.513 36.666 50.107 1.00 70.23 310 GLU B C 1
ATOM 2031 O O . GLU B 1 129 ? 29.074 35.538 49.827 1.00 71.82 310 GLU B O 1
ATOM 2037 N N . THR B 1 130 ? 29.087 37.372 51.142 1.00 71.77 311 THR B N 1
ATOM 2038 C CA . THR B 1 130 ? 28.012 36.911 52.006 1.00 74.53 311 THR B CA 1
ATOM 2039 C C . THR B 1 130 ? 27.142 38.160 51.956 1.00 76.34 311 THR B C 1
ATOM 2040 O O . THR B 1 130 ? 27.509 39.129 51.284 1.00 77.81 311 THR B O 1
ATOM 2044 N N . LYS B 1 131 ? 26.011 38.176 52.644 1.00 76.83 312 LYS B N 1
ATOM 2045 C CA . LYS B 1 131 ? 25.167 39.361 52.608 1.00 77.40 312 LYS B CA 1
ATOM 2046 C C . LYS B 1 131 ? 25.887 40.529 53.303 1.00 78.77 312 LYS B C 1
ATOM 2047 O O . LYS B 1 131 ? 25.328 41.617 53.417 1.00 79.54 312 LYS B O 1
ATOM 2053 N N . ASP B 1 132 ? 27.143 40.299 53.709 1.00 79.94 313 ASP B N 1
ATOM 2054 C CA . ASP B 1 132 ? 27.959 41.272 54.459 1.00 81.01 313 ASP B CA 1
ATOM 2055 C C . ASP B 1 132 ? 29.044 42.157 53.831 1.00 82.07 313 ASP B C 1
ATOM 2056 O O . ASP B 1 132 ? 29.480 41.971 52.690 1.00 82.81 313 ASP B O 1
ATOM 2061 N N . GLY B 1 133 ? 29.491 43.092 54.682 1.00 82.25 314 GLY B N 1
ATOM 2062 C CA . GLY B 1 133 ? 30.557 44.055 54.415 1.00 82.56 314 GLY B CA 1
ATOM 2063 C C . GLY B 1 133 ? 30.850 44.407 52.990 1.00 82.69 314 GLY B C 1
ATOM 2064 O O . GLY B 1 133 ? 31.895 44.088 52.449 1.00 82.78 314 GLY B O 1
ATOM 2065 N N . ARG B 1 134 ? 29.919 45.130 52.395 1.00 82.09 315 ARG B N 1
ATOM 2066 C CA . ARG B 1 134 ? 30.037 45.480 51.001 1.00 82.13 315 ARG B CA 1
ATOM 2067 C C . ARG B 1 134 ? 30.408 46.891 50.562 1.00 81.71 315 ARG B C 1
ATOM 2068 O O . ARG B 1 134 ? 30.006 47.887 51.163 1.00 81.56 315 ARG B O 1
ATOM 2076 N N . PRO B 1 135 ? 31.202 46.973 49.483 1.00 81.32 316 PRO B N 1
ATOM 2077 C CA . PRO B 1 135 ? 31.673 48.220 48.883 1.00 81.02 316 PRO B CA 1
ATOM 2078 C C . PRO B 1 135 ? 30.501 48.996 48.310 1.00 79.60 316 PRO B C 1
ATOM 2079 O O . PRO B 1 135 ? 29.465 48.418 47.981 1.00 79.04 316 PRO B O 1
ATOM 2083 N N . VAL B 1 136 ? 30.668 50.306 48.201 1.00 79.90 317 VAL B N 1
ATOM 2084 C CA . VAL B 1 136 ? 29.632 51.158 47.642 1.00 78.17 317 VAL B CA 1
ATOM 2085 C C . VAL B 1 136 ? 30.323 52.211 46.779 1.00 78.23 317 VAL B C 1
ATOM 2086 O O . VAL B 1 136 ? 29.848 53.361 46.742 1.00 75.71 317 VAL B O 1
#

Secondary structure (DSSP, 8-state):
--EEEEEEEE--TTB-HHHHHHHHHHH-TT-EEEE-TT-EEEEEE---HHHHHHHHHTT-SHHHHHHHHHTB-SSEEEEEE-HHHHTTT---B--TT----EEEEEEESSS-HHHHHHHHS-STT-----/-EEEEEEE--TTB-HHHHHHHHHHH-TT-EEEE-TT-EEEEEE---HHHHHHHHHTT-HHHHHHHHHHTEETTEEEEEE-TTGGGGT---B--TT----EEEEEE-SSS-HHHHHHHHS-SSSSS---

B-factor: mean 45.8, std 13.93, range [20.28, 89.22]

Radius of gyration: 23.32 Å; Cα contacts (8 Å, |Δi|>4): 513; chains: 2; bounding box: 57×49×60 Å

CATH classification: 3.30.1440.10

Sequence (258 aa):
KNVEIEIRTKIHPTESEDKVLKAIRNIFPDAEIEISEEGEVYGRAYSLDRFRELLRKQRILDTARSEILKGRNGKEVTIYLNKQTATVSRINFCDENAVSPIKVTFRLNNIPFSRFLDYIAPETKDGRPVVEIEIRTKIHPTESEDKVLKAIRNIFPDAEIEISEEGEVYGRAYSLDRFRELLRKQRILDTARSEILKGRNGKEVTIYLNKQTATVSRINFCDENAVSPIKVTFRLNNIPFSRFLDYIAPETKDGRPV

Organism: Archaeoglobus fulgidus (strain ATCC 49558 / DSM 4304 / JCM 9628 / NBRC 100126 / VC-16) (NCBI:txid224325)